Protein AF-A0A0A9YLA7-F1 (afdb_monomer_lite)

Secondary structure (DSSP, 8-state):
--TTTT--EEEEES-SEE--EETTEEPEEEESSSS-EEEEEE----EEESS--EEEEETTEEEEEEEEEEEEEEEEEEEEEEEETTEEEEEEEEEEEEEEEEEEEEE-SS-EEEEEEEEEEEEEEEEEEE--SHHHHHHHHHHHHHHHTS-TTTTTHHHHHHHHHHHHHHHHHHHHHHHHHHHT-

Structure (mmCIF, N/CA/C/O backbone):
data_AF-A0A0A9YLA7-F1
#
_entry.id   AF-A0A0A9YLA7-F1
#
loop_
_atom_site.group_PDB
_atom_site.id
_atom_site.type_symbol
_atom_site.label_atom_id
_atom_site.label_alt_id
_atom_site.label_comp_id
_atom_site.label_asym_id
_atom_site.label_entity_id
_atom_site.label_seq_id
_atom_site.pdbx_PDB_ins_code
_atom_site.Cartn_x
_atom_site.Cartn_y
_atom_site.Cartn_z
_atom_site.occupancy
_atom_site.B_iso_or_equiv
_atom_site.auth_seq_id
_atom_site.auth_comp_id
_atom_site.auth_asym_id
_atom_site.auth_atom_id
_atom_site.pdbx_PDB_model_num
ATOM 1 N N . ASN A 1 1 ? 13.205 9.367 -10.053 1.00 52.03 1 ASN A N 1
ATOM 2 C CA . ASN A 1 1 ? 11.787 9.498 -10.437 1.00 52.03 1 ASN A CA 1
ATOM 3 C C . ASN A 1 1 ? 11.123 10.386 -9.386 1.00 52.03 1 ASN A C 1
ATOM 5 O O . ASN A 1 1 ? 11.255 10.073 -8.216 1.00 52.03 1 ASN A O 1
ATOM 9 N N . THR A 1 2 ? 10.545 11.535 -9.754 1.00 55.31 2 THR A N 1
ATOM 10 C CA . THR A 1 2 ? 9.849 12.459 -8.824 1.00 55.31 2 THR A CA 1
ATOM 11 C C . THR A 1 2 ? 8.362 12.602 -9.158 1.00 55.31 2 THR A C 1
ATOM 13 O O . THR A 1 2 ? 7.683 13.439 -8.566 1.00 55.31 2 THR A O 1
ATOM 16 N N . ALA A 1 3 ? 7.837 11.801 -10.097 1.00 59.28 3 ALA A N 1
ATOM 17 C CA . ALA A 1 3 ? 6.484 11.963 -10.637 1.00 59.28 3 ALA A CA 1
ATOM 18 C C . ALA A 1 3 ? 5.385 11.877 -9.574 1.00 59.28 3 ALA A C 1
ATOM 20 O O . ALA A 1 3 ? 4.335 12.491 -9.747 1.00 59.28 3 ALA A O 1
ATOM 21 N N . ASN A 1 4 ? 5.623 11.168 -8.470 1.00 62.62 4 ASN A N 1
ATOM 22 C CA . ASN A 1 4 ? 4.649 11.003 -7.392 1.00 62.62 4 ASN A CA 1
ATOM 23 C C . ASN A 1 4 ? 4.965 11.819 -6.138 1.00 62.62 4 ASN A C 1
ATOM 25 O O . ASN A 1 4 ? 4.292 11.664 -5.121 1.00 62.62 4 ASN A O 1
ATOM 29 N N . LYS A 1 5 ? 5.961 12.711 -6.205 1.00 67.75 5 LYS A N 1
ATOM 30 C CA . LYS A 1 5 ? 6.410 13.484 -5.048 1.00 67.75 5 LYS A CA 1
ATOM 31 C C . LYS A 1 5 ? 5.266 14.325 -4.488 1.00 67.75 5 LYS A C 1
ATOM 33 O O . LYS A 1 5 ? 4.696 15.155 -5.192 1.00 67.75 5 LYS A O 1
ATOM 38 N N . GLY A 1 6 ? 4.939 14.099 -3.216 1.00 67.88 6 GLY A N 1
ATOM 39 C CA . GLY A 1 6 ? 3.863 14.803 -2.515 1.00 67.88 6 GLY A CA 1
ATOM 40 C C . GLY A 1 6 ? 2.443 14.432 -2.957 1.00 67.88 6 GLY A C 1
ATOM 41 O O . GLY A 1 6 ? 1.499 15.076 -2.506 1.00 67.88 6 GLY A O 1
ATOM 42 N N . LYS A 1 7 ? 2.259 13.419 -3.817 1.00 76.94 7 LYS A N 1
ATOM 43 C CA . LYS A 1 7 ? 0.921 12.922 -4.149 1.00 76.94 7 LYS A CA 1
ATOM 44 C C . LYS A 1 7 ? 0.382 12.062 -3.008 1.00 76.94 7 LYS A C 1
ATOM 46 O O . LYS A 1 7 ? 1.091 11.221 -2.458 1.00 76.94 7 LYS A O 1
ATOM 51 N N . ALA A 1 8 ? -0.900 12.245 -2.720 1.00 82.19 8 ALA A N 1
ATOM 52 C CA . ALA A 1 8 ? -1.703 11.302 -1.963 1.00 82.19 8 ALA A CA 1
ATOM 53 C C . ALA A 1 8 ? -2.769 10.707 -2.890 1.00 82.19 8 ALA A C 1
ATOM 55 O O . ALA A 1 8 ? -3.240 11.382 -3.809 1.00 82.19 8 ALA A O 1
ATOM 56 N N . ARG A 1 9 ? -3.134 9.446 -2.672 1.00 84.94 9 ARG A N 1
ATOM 57 C CA . ARG A 1 9 ? -4.269 8.807 -3.348 1.00 84.94 9 ARG A CA 1
ATOM 58 C C . ARG A 1 9 ? -5.224 8.245 -2.319 1.00 84.94 9 ARG A C 1
ATOM 60 O O . ARG A 1 9 ? -4.793 7.513 -1.433 1.00 84.94 9 ARG A O 1
ATOM 67 N N . ASP A 1 10 ? -6.500 8.551 -2.481 1.00 87.50 10 ASP A N 1
ATOM 68 C CA . ASP A 1 10 ? -7.547 7.995 -1.639 1.00 87.50 10 ASP A CA 1
ATOM 69 C C . ASP A 1 10 ? -8.038 6.666 -2.212 1.00 87.50 10 ASP A C 1
ATOM 71 O O . ASP A 1 10 ? -8.215 6.522 -3.424 1.00 87.50 10 ASP A O 1
ATOM 75 N N . PHE A 1 11 ? -8.283 5.705 -1.328 1.00 83.12 11 PHE A N 1
ATOM 76 C CA . PHE A 1 11 ? -8.859 4.410 -1.657 1.00 83.12 11 PHE A CA 1
ATOM 77 C C . PHE A 1 11 ? -10.035 4.109 -0.739 1.00 83.12 11 PHE A C 1
ATOM 79 O O . PHE A 1 11 ? -10.151 4.603 0.386 1.00 83.12 11 PHE A O 1
ATOM 86 N N . ILE A 1 12 ? -10.933 3.280 -1.254 1.00 82.19 12 ILE A N 1
ATOM 87 C CA . ILE A 1 12 ? -12.137 2.858 -0.559 1.00 82.19 12 ILE A CA 1
ATOM 88 C C . ILE A 1 12 ? -12.117 1.341 -0.524 1.00 82.19 12 ILE A C 1
ATOM 90 O O . ILE A 1 12 ? -12.181 0.695 -1.568 1.00 82.19 12 ILE A O 1
ATOM 94 N N . ILE A 1 13 ? -12.047 0.784 0.679 1.00 78.75 13 ILE A N 1
ATOM 95 C CA . ILE A 1 13 ? -12.230 -0.647 0.895 1.00 78.75 13 ILE A CA 1
ATOM 96 C C . ILE A 1 13 ? -13.715 -0.860 1.201 1.00 78.75 13 ILE A C 1
ATOM 98 O O . ILE A 1 13 ? -14.206 -0.271 2.167 1.00 78.75 13 ILE A O 1
ATOM 102 N N . PRO A 1 14 ? -14.446 -1.670 0.412 1.00 75.50 14 PRO A N 1
ATOM 103 C CA . PRO A 1 14 ? -15.901 -1.814 0.537 1.00 75.50 14 PRO A CA 1
ATOM 104 C C . PRO A 1 14 ? -16.378 -2.249 1.929 1.00 75.50 14 PRO A C 1
ATOM 106 O O . PRO A 1 14 ? -17.519 -1.987 2.303 1.00 75.50 14 PRO A O 1
ATOM 109 N N . ASP A 1 15 ? -15.513 -2.894 2.710 1.00 78.50 15 ASP A N 1
ATOM 110 C CA . ASP A 1 15 ? -15.830 -3.335 4.060 1.00 78.50 15 ASP A CA 1
ATOM 111 C C . ASP A 1 15 ? -15.684 -2.202 5.079 1.00 78.50 15 ASP A C 1
ATOM 113 O O . ASP A 1 15 ? -14.595 -1.712 5.368 1.00 78.50 15 ASP A O 1
ATOM 117 N N . LYS A 1 16 ? -16.799 -1.833 5.714 1.00 80.88 16 LYS A N 1
ATOM 118 C CA . LYS A 1 16 ? -16.823 -0.875 6.835 1.00 80.88 16 LYS A CA 1
ATOM 119 C C . LYS A 1 16 ? -16.301 -1.441 8.159 1.00 80.88 16 LYS A C 1
ATOM 121 O O . LYS A 1 16 ? -16.196 -0.712 9.147 1.00 80.88 16 LYS A O 1
ATOM 126 N N . THR A 1 17 ? -16.095 -2.754 8.254 1.00 85.44 17 THR A N 1
ATOM 127 C CA . THR A 1 17 ? -15.654 -3.415 9.488 1.00 85.44 17 THR A CA 1
ATOM 128 C C . THR A 1 17 ? -14.751 -4.592 9.174 1.00 85.44 17 THR A C 1
ATOM 130 O O . THR A 1 17 ? -15.118 -5.464 8.394 1.00 85.44 17 THR A O 1
ATOM 133 N N . ILE A 1 18 ? -13.602 -4.635 9.837 1.00 88.19 18 ILE A N 1
ATOM 134 C CA . ILE A 1 18 ? -12.585 -5.670 9.683 1.00 88.19 18 ILE A CA 1
ATOM 135 C C . ILE A 1 18 ? -12.345 -6.288 11.054 1.00 88.19 18 ILE A C 1
ATOM 137 O O . ILE A 1 18 ? -12.263 -5.579 12.055 1.00 88.19 18 ILE A O 1
ATOM 141 N N . ASN A 1 19 ? -12.289 -7.619 11.108 1.00 90.75 19 ASN A N 1
ATOM 142 C CA . ASN A 1 19 ? -12.238 -8.363 12.365 1.00 90.75 19 ASN A CA 1
ATOM 143 C C . ASN A 1 19 ? -10.991 -9.256 12.447 1.00 90.75 19 ASN A C 1
ATOM 145 O O . ASN A 1 19 ? -11.124 -10.480 12.341 1.00 90.75 19 ASN A O 1
ATOM 149 N N . PRO A 1 20 ? -9.783 -8.679 12.592 1.00 90.25 20 PRO A N 1
ATOM 150 C CA . PRO A 1 20 ? -8.574 -9.467 12.764 1.00 90.25 20 PRO A CA 1
ATOM 151 C C . PRO A 1 20 ? -8.577 -10.219 14.098 1.00 90.25 20 PRO A C 1
ATOM 153 O O . PRO A 1 20 ? -9.406 -9.980 14.981 1.00 90.25 20 PRO A O 1
ATOM 156 N N . THR A 1 21 ? -7.631 -11.145 14.250 1.00 90.06 21 THR A N 1
ATOM 157 C CA . THR A 1 21 ? -7.570 -12.030 15.416 1.00 90.06 21 THR A CA 1
ATOM 158 C C . THR A 1 21 ? -6.299 -11.799 16.229 1.00 90.06 21 THR A C 1
ATOM 160 O O . THR A 1 21 ? -5.187 -11.911 15.720 1.00 90.06 21 THR A O 1
ATOM 163 N N . PHE A 1 22 ? -6.467 -11.543 17.526 1.00 91.00 22 PHE A N 1
ATOM 164 C CA . PHE A 1 22 ? -5.405 -11.462 18.525 1.00 91.00 22 PHE A CA 1
ATOM 165 C C . PHE A 1 22 ? -5.512 -12.665 19.470 1.00 91.00 22 PHE A C 1
ATOM 167 O O . PHE A 1 22 ? -6.474 -12.764 20.229 1.00 91.00 22 PHE A O 1
ATOM 174 N N . TYR A 1 23 ? -4.565 -13.610 19.402 1.00 89.62 23 TYR A N 1
ATOM 175 C CA . TYR A 1 23 ? -4.566 -14.846 20.211 1.00 89.62 23 TYR A CA 1
ATOM 176 C C . TYR A 1 23 ? -5.915 -15.601 20.231 1.00 89.62 23 TYR A C 1
ATOM 178 O O . TYR A 1 23 ? -6.377 -16.057 21.273 1.00 89.62 23 TYR A O 1
ATOM 186 N N . GLY A 1 24 ? -6.575 -15.717 19.075 1.00 87.38 24 GLY A N 1
ATOM 187 C CA . GLY A 1 24 ? -7.875 -16.392 18.941 1.00 87.38 24 GLY A CA 1
ATOM 188 C C . GLY A 1 24 ? -9.099 -15.524 19.264 1.00 87.38 24 GLY A C 1
ATOM 189 O O . GLY A 1 24 ? -10.226 -15.955 19.028 1.00 87.38 24 GLY A O 1
ATOM 190 N N . PHE A 1 25 ? -8.908 -14.292 19.740 1.00 91.38 25 PHE A N 1
ATOM 191 C CA . PHE A 1 25 ? -9.988 -13.347 20.021 1.00 91.38 25 PHE A CA 1
ATOM 192 C C . PHE A 1 25 ? -10.126 -12.308 18.910 1.00 91.38 25 PHE A C 1
ATOM 194 O O . PHE A 1 25 ? -9.135 -11.762 18.426 1.00 91.38 25 PHE A O 1
ATOM 201 N N . LYS A 1 26 ? -11.368 -12.001 18.524 1.00 92.25 26 LYS A N 1
ATOM 202 C CA . LYS A 1 26 ? -11.648 -10.983 17.506 1.00 92.25 26 LYS A CA 1
ATOM 203 C C . LYS A 1 26 ? -11.388 -9.584 18.056 1.00 92.25 26 LYS A C 1
ATOM 205 O O . LYS A 1 26 ? -11.896 -9.224 19.117 1.00 92.25 26 LYS A O 1
ATOM 210 N N . VAL A 1 27 ? -10.646 -8.799 17.292 1.00 92.62 27 VAL A N 1
ATOM 211 C CA . VAL A 1 27 ? -10.519 -7.350 17.447 1.00 92.62 27 VAL A CA 1
ATOM 212 C C . VAL A 1 27 ? -11.446 -6.731 16.411 1.00 92.62 27 VAL A C 1
ATOM 214 O O . VAL A 1 27 ? -11.412 -7.147 15.262 1.00 92.62 27 VAL A O 1
ATOM 217 N N . SER A 1 28 ? -12.290 -5.777 16.787 1.00 93.56 28 SER A N 1
ATOM 218 C CA . SER A 1 28 ? -13.181 -5.098 15.840 1.00 93.56 28 SER A CA 1
ATOM 219 C C . SER A 1 28 ? -12.555 -3.783 15.403 1.00 93.56 28 SER A C 1
ATOM 221 O O . SER A 1 28 ? -12.306 -2.927 16.245 1.00 93.56 28 SER A O 1
ATOM 223 N N . LEU A 1 29 ? -12.350 -3.607 14.099 1.00 92.12 29 LEU A N 1
ATOM 224 C CA . LEU A 1 29 ? -11.903 -2.362 13.476 1.00 92.12 29 LEU A CA 1
ATOM 225 C C . LEU A 1 29 ? -13.037 -1.832 12.609 1.00 92.12 29 LEU A C 1
ATOM 227 O O . LEU A 1 29 ? -13.342 -2.402 11.563 1.00 92.12 29 LEU A O 1
ATOM 231 N N . LYS A 1 30 ? -13.698 -0.767 13.044 1.00 92.19 30 LYS A N 1
ATOM 232 C CA . LYS A 1 30 ? -14.864 -0.206 12.363 1.00 92.19 30 LYS A CA 1
ATOM 233 C C . LYS A 1 30 ? -14.541 1.179 11.827 1.00 92.19 30 LYS A C 1
ATOM 235 O O . LYS A 1 30 ? -14.074 2.033 12.574 1.00 92.19 30 LYS A O 1
ATOM 240 N N . SER A 1 31 ? -14.822 1.414 10.550 1.00 88.94 31 SER A N 1
ATOM 241 C CA . SER A 1 31 ? -14.670 2.746 9.974 1.00 88.94 31 SER A CA 1
ATOM 242 C C . SER A 1 31 ? -15.677 3.725 10.580 1.00 88.94 31 SER A C 1
ATOM 244 O O . SER A 1 31 ? -16.827 3.370 10.851 1.00 88.94 31 SER A O 1
ATOM 246 N N . GLY A 1 32 ? -15.255 4.976 10.749 1.00 86.31 32 GLY A N 1
ATOM 247 C CA . GLY A 1 32 ? -16.146 6.099 11.018 1.00 86.31 32 GLY A CA 1
ATOM 248 C C . GLY A 1 32 ? -17.059 6.429 9.834 1.00 86.31 32 GLY A C 1
ATOM 249 O O . GLY A 1 32 ? -18.072 7.098 10.021 1.00 86.31 32 GLY A O 1
ATOM 250 N N . ASP A 1 33 ? -16.743 5.944 8.628 1.00 84.19 33 ASP A N 1
ATOM 251 C CA . ASP A 1 33 ? -17.647 6.002 7.484 1.00 84.19 33 ASP A CA 1
ATOM 252 C C . ASP A 1 33 ? -18.614 4.796 7.496 1.00 84.19 33 ASP A C 1
ATOM 254 O O . ASP A 1 33 ? -18.201 3.652 7.711 1.00 84.19 33 ASP A O 1
ATOM 258 N N . PRO A 1 34 ? -19.926 5.021 7.299 1.00 78.25 34 PRO A N 1
ATOM 259 C CA . PRO A 1 34 ? -20.933 3.975 7.448 1.00 78.25 34 PRO A CA 1
ATOM 260 C C . PRO A 1 34 ? -20.943 2.942 6.315 1.00 78.25 34 PRO A C 1
ATOM 262 O O . PRO A 1 34 ? -21.612 1.912 6.461 1.00 78.25 34 PRO A O 1
ATOM 265 N N . VAL A 1 35 ? -20.258 3.213 5.201 1.00 80.38 35 VAL A N 1
ATOM 266 C CA . VAL A 1 35 ? -20.313 2.401 3.980 1.00 80.38 35 VAL A CA 1
ATOM 267 C C . VAL A 1 35 ? -19.011 1.654 3.746 1.00 80.38 35 VAL A C 1
ATOM 269 O O . VAL A 1 35 ? -19.068 0.496 3.351 1.00 80.38 35 VAL A O 1
ATOM 272 N N . ALA A 1 36 ? -17.864 2.273 4.006 1.00 83.88 36 ALA A N 1
ATOM 273 C CA . ALA A 1 36 ? -16.583 1.714 3.596 1.00 83.88 36 ALA A CA 1
ATOM 274 C C . ALA A 1 36 ? -15.432 2.169 4.488 1.00 83.88 36 ALA A C 1
ATOM 276 O O . ALA A 1 36 ? -15.496 3.223 5.110 1.00 83.88 36 ALA A O 1
ATOM 277 N N . LEU A 1 37 ? -14.337 1.415 4.503 1.00 83.12 37 LEU A N 1
ATOM 278 C CA . LEU A 1 37 ? -13.107 1.864 5.133 1.00 83.12 37 LEU A CA 1
ATOM 279 C C . LEU A 1 37 ? -12.335 2.768 4.162 1.00 83.12 37 LEU A C 1
ATOM 281 O O . LEU A 1 37 ? -11.783 2.319 3.157 1.00 83.12 37 LEU A O 1
ATOM 285 N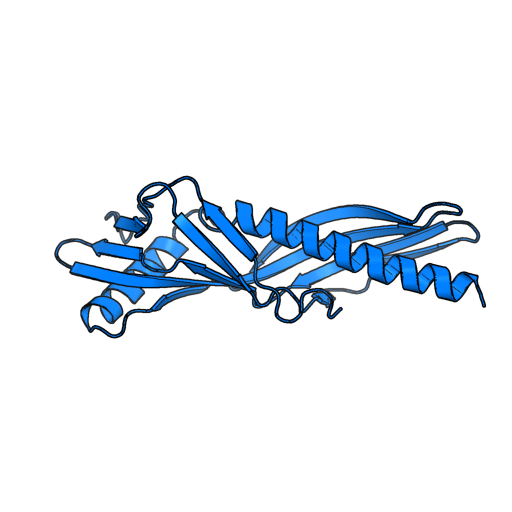 N . LYS A 1 38 ? -12.321 4.066 4.472 1.00 87.69 38 LYS A N 1
ATOM 286 C CA . LYS A 1 38 ? -11.539 5.068 3.742 1.00 87.69 38 LYS A CA 1
ATOM 287 C C . LYS A 1 38 ? -10.065 4.950 4.094 1.00 87.69 38 LYS A C 1
ATOM 289 O O . LYS A 1 38 ? -9.720 4.816 5.269 1.00 87.69 38 LYS A O 1
ATOM 294 N N . SER A 1 39 ? -9.212 5.064 3.088 1.00 87.44 39 SER A N 1
ATOM 295 C CA . SER A 1 39 ? -7.775 5.154 3.281 1.00 87.44 39 SER A CA 1
ATOM 296 C C . SER A 1 39 ? -7.144 6.181 2.361 1.00 87.44 39 SER A C 1
ATOM 298 O O . SER A 1 39 ? -7.689 6.502 1.308 1.00 87.44 39 SER A O 1
ATOM 300 N N . SER A 1 40 ? -5.991 6.694 2.767 1.00 90.50 40 SER A N 1
ATOM 301 C CA . SER A 1 40 ? -5.132 7.516 1.926 1.00 90.50 40 SER A CA 1
ATOM 302 C C . SER A 1 40 ? -3.737 6.913 1.874 1.00 90.50 40 SER A C 1
ATOM 304 O O . SER A 1 40 ? -3.228 6.400 2.869 1.00 90.50 40 SER A O 1
ATOM 306 N N . VAL A 1 41 ? -3.119 6.950 0.699 1.00 90.06 41 VAL A N 1
ATOM 307 C CA . VAL A 1 41 ? -1.775 6.424 0.449 1.00 90.06 41 VAL A CA 1
ATOM 308 C C . VAL A 1 41 ? -0.863 7.558 0.067 1.00 90.06 41 VAL A C 1
ATOM 310 O O . VAL A 1 41 ? -1.222 8.389 -0.762 1.00 90.06 41 VAL A O 1
ATOM 313 N N . SER A 1 42 ? 0.325 7.574 0.652 1.00 89.50 42 SER A N 1
ATOM 314 C CA . SER A 1 42 ? 1.340 8.599 0.441 1.00 89.50 42 SER A CA 1
ATOM 315 C C . SER A 1 42 ? 2.741 7.986 0.408 1.00 89.50 42 SER A C 1
ATOM 317 O O . SER A 1 42 ? 2.915 6.795 0.673 1.00 89.50 42 SER A O 1
ATOM 319 N N . ASN A 1 43 ? 3.737 8.807 0.065 1.00 86.38 43 ASN A N 1
ATOM 320 C CA . ASN A 1 43 ? 5.157 8.438 0.071 1.00 86.38 43 ASN A CA 1
ATOM 321 C C . ASN A 1 43 ? 5.517 7.276 -0.884 1.00 86.38 43 ASN A C 1
ATOM 323 O O . ASN A 1 43 ? 6.334 6.412 -0.575 1.00 86.38 43 ASN A O 1
ATOM 327 N N . PHE A 1 44 ? 4.875 7.248 -2.056 1.00 84.31 44 PHE A N 1
ATOM 328 C CA . PHE A 1 44 ? 5.108 6.265 -3.126 1.00 84.31 44 PHE A CA 1
ATOM 329 C C . PHE A 1 44 ? 5.868 6.868 -4.324 1.00 84.31 44 PHE A C 1
ATOM 331 O O . PHE A 1 44 ? 5.682 6.484 -5.478 1.00 84.31 44 PHE A O 1
ATOM 338 N N . ASP A 1 45 ? 6.708 7.866 -4.056 1.00 76.56 45 ASP A N 1
ATOM 339 C CA . ASP A 1 45 ? 7.486 8.616 -5.042 1.00 76.56 45 ASP A CA 1
ATOM 340 C C . ASP A 1 45 ? 8.924 8.140 -5.208 1.00 76.56 45 ASP A C 1
ATOM 342 O O . ASP A 1 45 ? 9.492 8.272 -6.296 1.00 76.56 45 ASP A O 1
ATOM 346 N N . GLY A 1 46 ? 9.498 7.556 -4.159 1.00 74.12 46 GLY A N 1
ATOM 347 C CA . GLY A 1 46 ? 10.811 6.933 -4.208 1.00 74.12 46 GLY A CA 1
ATOM 348 C C . GLY A 1 46 ? 10.763 5.620 -4.979 1.00 74.12 46 GLY A C 1
ATOM 349 O O . GLY A 1 46 ? 10.195 4.654 -4.489 1.00 74.12 46 GLY A O 1
ATOM 350 N N . LEU A 1 47 ? 11.378 5.583 -6.164 1.00 84.38 47 LEU A N 1
ATOM 351 C CA . LEU A 1 47 ? 11.660 4.350 -6.899 1.00 84.38 47 LEU A CA 1
ATOM 352 C C . LEU A 1 47 ? 13.172 4.129 -6.918 1.00 84.38 47 LEU A C 1
ATOM 354 O O . LEU A 1 47 ? 13.907 4.912 -7.530 1.00 84.38 47 LEU A O 1
ATOM 358 N N . SER A 1 48 ? 13.614 3.057 -6.275 1.00 86.81 48 SER A N 1
ATOM 359 C CA . SER A 1 48 ? 15.017 2.658 -6.184 1.00 86.81 48 SER A CA 1
ATOM 360 C C . SER A 1 48 ? 15.218 1.328 -6.893 1.00 86.81 48 SER A C 1
ATOM 362 O O . SER A 1 48 ? 14.337 0.476 -6.874 1.00 86.81 48 SER A O 1
ATOM 364 N N . ARG A 1 49 ? 16.369 1.129 -7.533 1.00 86.12 49 ARG A N 1
ATOM 365 C CA . ARG A 1 49 ? 16.701 -0.166 -8.141 1.00 86.12 49 ARG A CA 1
ATOM 366 C C . ARG A 1 49 ? 17.039 -1.174 -7.045 1.00 86.12 49 ARG A C 1
ATOM 368 O O . ARG A 1 49 ? 17.807 -0.845 -6.144 1.00 86.12 49 ARG A O 1
ATOM 375 N N . LEU A 1 50 ? 16.472 -2.373 -7.136 1.00 83.88 50 LEU A N 1
ATOM 376 C CA . LEU A 1 50 ? 16.801 -3.499 -6.258 1.00 83.88 50 LEU A CA 1
ATOM 377 C C . LEU A 1 50 ? 18.023 -4.270 -6.788 1.00 83.88 50 LEU A C 1
ATOM 379 O O . LEU A 1 50 ? 18.838 -4.756 -6.011 1.00 83.88 50 LEU A O 1
ATOM 383 N N . ALA A 1 51 ? 18.146 -4.356 -8.114 1.00 79.00 51 ALA A N 1
ATOM 384 C CA . ALA A 1 51 ? 19.220 -5.038 -8.826 1.00 79.00 51 ALA A CA 1
ATOM 385 C C . ALA A 1 51 ? 19.601 -4.268 -10.104 1.00 79.00 51 ALA A C 1
ATOM 387 O O . ALA A 1 51 ? 18.948 -3.281 -10.467 1.00 79.00 51 ALA A O 1
ATOM 388 N N . ASP A 1 52 ? 20.658 -4.722 -10.781 1.00 83.00 52 ASP A N 1
ATOM 389 C CA . ASP A 1 52 ? 21.006 -4.222 -12.111 1.00 83.00 52 ASP A CA 1
ATOM 390 C C . ASP A 1 52 ? 19.848 -4.450 -13.089 1.00 83.00 52 ASP A C 1
ATOM 392 O O . ASP A 1 52 ? 19.135 -5.450 -13.011 1.00 83.00 52 ASP A O 1
ATOM 396 N N . THR A 1 53 ? 19.639 -3.493 -13.997 1.00 85.12 53 THR A N 1
ATOM 397 C CA . THR A 1 53 ? 18.583 -3.601 -15.007 1.00 85.12 53 THR A CA 1
ATOM 398 C C . THR A 1 53 ? 19.100 -4.331 -16.236 1.00 85.12 53 THR A C 1
ATOM 400 O O . THR A 1 53 ? 20.202 -4.053 -16.720 1.00 85.12 53 THR A O 1
ATOM 403 N N . GLU A 1 54 ? 18.280 -5.218 -16.784 1.00 86.19 54 GLU A N 1
ATOM 404 C CA . GLU A 1 54 ? 18.531 -5.828 -18.079 1.00 86.19 54 GLU A CA 1
ATOM 405 C C . GLU A 1 54 ? 18.105 -4.840 -19.161 1.00 86.19 54 GLU A C 1
ATOM 407 O O . GLU A 1 54 ? 16.927 -4.533 -19.340 1.00 86.19 54 GLU A O 1
ATOM 412 N N . ASN A 1 55 ? 19.088 -4.287 -19.868 1.00 86.56 55 ASN A N 1
ATOM 413 C CA . ASN A 1 55 ? 18.835 -3.362 -20.963 1.00 86.56 55 ASN A CA 1
ATOM 414 C C . ASN A 1 55 ? 19.175 -4.059 -22.277 1.00 86.56 55 ASN A C 1
ATOM 416 O O . ASN A 1 55 ? 20.295 -4.538 -22.457 1.00 86.56 55 ASN A O 1
ATOM 420 N N . CYS A 1 56 ? 18.236 -4.067 -23.216 1.00 84.31 56 CYS A N 1
ATOM 421 C CA . CYS A 1 56 ? 18.498 -4.487 -24.585 1.00 84.31 56 CYS A CA 1
ATOM 422 C C . CYS A 1 56 ? 18.400 -3.265 -25.495 1.00 84.31 56 CYS A C 1
ATOM 424 O O . CYS A 1 56 ? 17.456 -2.484 -25.389 1.00 84.31 56 CYS A O 1
ATOM 426 N N . SER A 1 57 ? 19.373 -3.079 -26.385 1.00 83.88 57 SER A N 1
ATOM 427 C CA . SER A 1 57 ? 19.351 -1.989 -27.360 1.00 83.88 57 SER A CA 1
ATOM 428 C C . SER A 1 57 ? 19.785 -2.499 -28.728 1.00 83.88 57 SER A C 1
ATOM 430 O O . SER A 1 57 ? 20.895 -2.996 -28.908 1.00 83.88 57 SER A O 1
ATOM 432 N N . LEU A 1 58 ? 18.875 -2.379 -29.685 1.00 84.12 58 LEU A N 1
ATOM 433 C CA . LEU A 1 58 ? 19.009 -2.696 -31.097 1.00 84.12 58 LEU A CA 1
ATOM 434 C C . LEU A 1 58 ? 18.601 -1.455 -31.916 1.00 84.12 58 LEU A C 1
ATOM 436 O O . LEU A 1 58 ? 17.863 -0.602 -31.421 1.00 84.12 58 LEU A O 1
ATOM 440 N N . PRO A 1 59 ? 19.003 -1.344 -33.195 1.00 78.31 59 PRO A N 1
ATOM 441 C CA . PRO A 1 59 ? 18.774 -0.135 -33.998 1.00 78.31 59 PRO A CA 1
ATOM 442 C C . PRO A 1 59 ? 17.317 0.355 -34.064 1.00 78.31 59 PRO A C 1
ATOM 444 O O . PRO A 1 59 ? 17.068 1.548 -34.198 1.00 78.31 59 PRO A O 1
ATOM 447 N N . ILE A 1 60 ? 16.351 -0.558 -33.962 1.00 81.19 60 ILE A N 1
ATOM 448 C CA . ILE A 1 60 ? 14.911 -0.269 -34.062 1.00 81.19 60 ILE A CA 1
ATOM 449 C C . ILE A 1 60 ? 14.152 -0.506 -32.751 1.00 81.19 60 ILE A C 1
ATOM 451 O O . ILE A 1 60 ? 12.938 -0.314 -32.695 1.00 81.19 60 ILE A O 1
ATOM 455 N N . PHE A 1 61 ? 14.846 -0.954 -31.706 1.00 84.31 61 PHE A N 1
ATOM 456 C CA . PHE A 1 61 ? 14.226 -1.511 -30.512 1.00 84.31 61 PHE A CA 1
ATOM 457 C C . PHE A 1 61 ? 15.105 -1.268 -29.292 1.00 84.31 61 PHE A C 1
ATOM 459 O O . PHE A 1 61 ? 16.272 -1.634 -29.297 1.00 84.31 61 PHE A O 1
ATOM 466 N N . SER A 1 62 ? 14.551 -0.705 -28.229 1.00 88.44 62 SER A N 1
ATOM 467 C CA . SER A 1 62 ? 15.192 -0.718 -26.918 1.00 88.44 62 SER A CA 1
ATOM 468 C C . SER A 1 62 ? 14.219 -1.211 -25.861 1.00 88.44 62 SER A C 1
ATOM 470 O O . SER A 1 62 ? 13.013 -0.992 -25.960 1.00 88.44 62 SER A O 1
ATOM 472 N N . SER A 1 63 ? 14.737 -1.873 -24.837 1.00 91.25 63 SER A N 1
ATOM 473 C CA . SER A 1 63 ? 13.959 -2.292 -23.681 1.00 91.25 63 SER A CA 1
ATOM 474 C C . SER A 1 63 ? 14.763 -2.148 -22.401 1.00 91.25 63 SER A C 1
ATOM 476 O O . SER A 1 63 ? 15.995 -2.220 -22.405 1.00 91.25 63 SER A O 1
ATOM 478 N N . VAL A 1 64 ? 14.039 -1.956 -21.307 1.00 91.56 64 VAL A N 1
ATOM 479 C CA . VAL A 1 64 ? 14.557 -2.079 -19.949 1.00 91.56 64 VAL A CA 1
ATOM 480 C C . VAL A 1 64 ? 13.646 -3.012 -19.174 1.00 91.56 64 VAL A C 1
ATOM 482 O O . VAL A 1 64 ? 12.428 -2.857 -19.221 1.00 91.56 64 VAL A O 1
ATOM 485 N N . ASP A 1 65 ? 14.249 -3.948 -18.462 1.00 92.56 65 ASP A N 1
ATOM 486 C CA . ASP A 1 65 ? 13.603 -4.762 -17.445 1.00 92.56 65 ASP A CA 1
ATOM 487 C C . ASP A 1 65 ? 14.397 -4.636 -16.143 1.00 92.56 65 ASP A C 1
ATOM 489 O O . ASP A 1 65 ? 15.626 -4.517 -16.141 1.00 92.56 65 ASP A O 1
ATOM 493 N N . GLY A 1 66 ? 13.701 -4.579 -15.019 1.00 91.12 66 GLY A N 1
ATOM 494 C CA . GLY A 1 66 ? 14.343 -4.425 -13.732 1.00 91.12 66 GLY A CA 1
ATOM 495 C C . GLY A 1 66 ? 13.402 -4.598 -12.558 1.00 91.12 66 GLY A C 1
ATOM 496 O O . GLY A 1 66 ? 12.191 -4.377 -12.635 1.00 91.12 66 GLY A O 1
ATOM 497 N N . GLN A 1 67 ? 14.013 -4.938 -11.428 1.00 93.38 67 GLN A N 1
ATOM 498 C CA . GLN A 1 67 ? 13.347 -4.977 -10.138 1.00 93.38 67 GLN A CA 1
ATOM 499 C C . GLN A 1 67 ? 13.627 -3.694 -9.366 1.00 93.38 67 GLN A C 1
ATOM 501 O O . GLN A 1 67 ? 14.761 -3.209 -9.286 1.00 93.38 67 GLN A O 1
ATOM 506 N N . PHE A 1 68 ? 12.575 -3.156 -8.770 1.00 91.31 68 PHE A N 1
ATOM 507 C CA . PHE A 1 68 ? 12.575 -1.884 -8.081 1.00 91.31 68 PHE A CA 1
ATOM 508 C C . PHE A 1 68 ? 11.914 -2.007 -6.715 1.00 91.31 68 PHE A C 1
ATOM 510 O O . PHE A 1 68 ? 10.998 -2.804 -6.514 1.00 91.31 68 PHE A O 1
ATOM 517 N N . THR A 1 69 ? 12.351 -1.158 -5.796 1.00 91.44 69 THR A N 1
ATOM 518 C CA . THR A 1 69 ? 11.726 -0.959 -4.493 1.00 91.44 69 THR A CA 1
ATOM 519 C C . THR A 1 69 ? 11.085 0.415 -4.444 1.00 91.44 69 THR A C 1
ATOM 521 O O . THR A 1 69 ? 11.689 1.409 -4.859 1.00 91.44 69 THR A O 1
ATOM 524 N N . VAL A 1 70 ? 9.873 0.460 -3.903 1.00 89.38 70 VAL A N 1
ATOM 525 C CA . VAL A 1 70 ? 9.125 1.678 -3.614 1.00 89.38 70 VAL A CA 1
ATOM 526 C C . VAL A 1 70 ? 8.880 1.769 -2.122 1.00 89.38 70 VAL A C 1
ATOM 528 O O . VAL A 1 70 ? 8.345 0.834 -1.529 1.00 89.38 70 VAL A O 1
ATOM 531 N N . GLY A 1 71 ? 9.196 2.916 -1.530 1.00 84.81 71 GLY A N 1
ATOM 532 C CA . GLY A 1 71 ? 8.753 3.237 -0.181 1.00 84.81 71 GLY A CA 1
ATOM 533 C C . GLY A 1 71 ? 9.814 3.878 0.711 1.00 84.81 71 GLY A C 1
ATOM 534 O O . GLY A 1 71 ? 10.861 4.305 0.218 1.00 84.81 71 GLY A O 1
ATOM 535 N N . PRO A 1 72 ? 9.523 3.976 2.022 1.00 89.56 72 PRO A N 1
ATOM 536 C CA . PRO A 1 72 ? 8.364 3.377 2.700 1.00 89.56 72 PRO A CA 1
ATOM 537 C C . PRO A 1 72 ? 7.032 4.039 2.312 1.00 89.56 72 PRO A C 1
ATOM 539 O O . PRO A 1 72 ? 6.829 5.224 2.553 1.00 89.56 72 PRO A O 1
ATOM 542 N N . VAL A 1 73 ? 6.112 3.272 1.732 1.00 90.62 73 VAL A N 1
ATOM 543 C CA . VAL A 1 73 ? 4.757 3.720 1.387 1.00 90.62 73 VAL A CA 1
ATOM 544 C C . VAL A 1 73 ? 3.900 3.711 2.647 1.00 90.62 73 VAL A C 1
ATOM 546 O O . VAL A 1 73 ? 3.985 2.773 3.439 1.00 90.62 73 VAL A O 1
ATOM 549 N N . VAL A 1 74 ? 3.081 4.747 2.831 1.00 91.75 74 VAL A N 1
ATOM 550 C CA . VAL A 1 74 ? 2.261 4.929 4.036 1.00 91.75 74 VAL A CA 1
ATOM 551 C C . VAL A 1 74 ? 0.783 4.931 3.666 1.00 91.75 74 VAL A C 1
ATOM 553 O O . VAL A 1 74 ? 0.338 5.813 2.929 1.00 91.75 74 VAL A O 1
ATOM 556 N N . TRP A 1 75 ? 0.027 3.978 4.211 1.00 91.62 75 TRP A N 1
ATOM 557 C CA . TRP A 1 75 ? -1.433 3.913 4.157 1.00 91.62 75 TRP A CA 1
ATOM 558 C C . TRP A 1 75 ? -2.021 4.378 5.488 1.00 91.62 75 TRP A C 1
ATOM 560 O O . TRP A 1 75 ? -1.709 3.819 6.536 1.00 91.62 75 TRP A O 1
ATOM 570 N N . THR A 1 76 ? -2.920 5.353 5.451 1.00 92.56 76 THR A N 1
ATOM 571 C CA . THR A 1 76 ? -3.611 5.870 6.635 1.00 92.56 76 THR A CA 1
ATOM 572 C C . THR A 1 76 ? -5.099 5.578 6.535 1.00 92.56 76 THR A C 1
ATOM 574 O O . THR A 1 76 ? -5.739 5.949 5.557 1.00 92.56 76 THR A O 1
ATOM 577 N N . PHE A 1 77 ? -5.659 4.962 7.570 1.00 91.69 77 PHE A N 1
ATOM 578 C CA . PHE A 1 77 ? -7.080 4.663 7.732 1.00 91.69 77 PHE A CA 1
ATOM 579 C C . PHE A 1 77 ? -7.632 5.499 8.899 1.00 91.69 77 PHE A C 1
ATOM 581 O O . PHE A 1 77 ? -7.569 5.070 10.060 1.00 91.69 77 PHE A O 1
ATOM 588 N N . PRO A 1 78 ? -8.107 6.728 8.632 1.00 92.88 78 PRO A N 1
ATOM 589 C CA . PRO A 1 78 ? -8.520 7.652 9.679 1.00 92.88 78 PRO A CA 1
ATOM 590 C C . PRO A 1 78 ? -9.853 7.248 10.316 1.00 92.88 78 PRO A C 1
ATOM 592 O O . PRO A 1 78 ? -10.652 6.524 9.721 1.00 92.88 78 PRO A O 1
ATOM 595 N N . ASN A 1 79 ? -10.123 7.792 11.506 1.00 92.81 79 ASN A N 1
ATOM 596 C CA . ASN A 1 79 ? -11.402 7.658 12.212 1.00 92.81 79 ASN A CA 1
ATOM 597 C C . ASN A 1 79 ? -11.860 6.198 12.363 1.00 92.81 79 ASN A C 1
ATOM 599 O O . ASN A 1 79 ? -13.021 5.878 12.123 1.00 92.81 79 ASN A O 1
ATOM 603 N N . THR A 1 80 ? -10.950 5.303 12.735 1.00 93.06 80 THR A N 1
ATOM 604 C CA . THR A 1 80 ? -11.257 3.894 12.977 1.00 93.06 80 THR A CA 1
ATOM 605 C C . THR A 1 80 ? -11.569 3.678 14.454 1.00 93.06 80 THR A C 1
ATOM 607 O O . THR A 1 80 ? -10.733 3.934 15.322 1.00 93.06 80 THR A O 1
ATOM 610 N N . THR A 1 81 ? -12.775 3.193 14.745 1.00 95.19 81 THR A N 1
ATOM 611 C CA . THR A 1 81 ? -13.147 2.687 16.066 1.00 95.19 81 THR A CA 1
ATOM 612 C C . THR A 1 81 ? -12.583 1.284 16.234 1.00 95.19 81 THR A C 1
ATOM 614 O O . THR A 1 81 ? -12.970 0.357 15.522 1.00 95.19 81 THR A O 1
ATOM 617 N N . THR A 1 82 ? -11.685 1.132 17.195 1.00 94.62 82 THR A N 1
ATOM 618 C CA . THR A 1 82 ? -11.076 -0.137 17.574 1.00 94.62 82 THR A CA 1
ATOM 619 C C . THR A 1 82 ? -11.683 -0.606 18.886 1.00 94.62 82 THR A C 1
ATOM 621 O O . THR A 1 82 ? -11.594 0.104 19.889 1.00 94.62 82 THR A O 1
ATOM 624 N N . SER A 1 83 ? -12.221 -1.825 18.903 1.00 95.50 83 SER A N 1
ATOM 625 C CA . SER A 1 83 ? -12.788 -2.436 20.108 1.00 95.50 83 SER A CA 1
ATOM 626 C C . SER A 1 83 ? -12.195 -3.826 20.354 1.00 95.50 83 SER A C 1
ATOM 628 O O . SER A 1 83 ? -12.144 -4.671 19.456 1.00 95.50 83 SER A O 1
ATOM 630 N N . PHE A 1 84 ? -11.766 -4.080 21.591 1.00 95.81 84 PHE A N 1
ATOM 631 C CA . PHE A 1 84 ? -11.302 -5.382 22.070 1.00 95.81 84 PHE A CA 1
ATOM 632 C C . PHE A 1 84 ? -11.749 -5.599 23.519 1.00 95.81 84 PHE A C 1
ATOM 634 O O . PHE A 1 84 ? -11.318 -4.892 24.432 1.00 95.81 84 PHE A O 1
ATOM 641 N N . TRP A 1 85 ? -12.616 -6.591 23.736 1.00 92.38 85 TRP A N 1
ATOM 642 C CA . TRP A 1 85 ? -13.269 -6.847 25.026 1.00 92.38 85 TRP A CA 1
ATOM 643 C C . TRP A 1 85 ? -13.981 -5.602 25.584 1.00 92.38 85 TRP A C 1
ATOM 645 O O . TRP A 1 85 ? -14.989 -5.185 25.026 1.00 92.38 85 TRP A O 1
ATOM 655 N N . PHE A 1 86 ? -13.488 -5.028 26.684 1.00 91.69 86 PHE A N 1
ATOM 656 C CA . PHE A 1 86 ? -14.032 -3.823 27.323 1.00 91.69 86 PHE A CA 1
ATOM 657 C C . PHE A 1 86 ? -13.290 -2.540 26.907 1.00 91.69 86 PHE A C 1
ATOM 659 O O . PHE A 1 86 ? -13.638 -1.447 27.358 1.00 91.69 86 PHE A O 1
ATOM 666 N N . LEU A 1 87 ? -12.237 -2.666 26.095 1.00 94.56 87 LEU A N 1
ATOM 667 C CA . LEU A 1 87 ? -11.492 -1.538 25.555 1.00 94.56 87 LEU A CA 1
ATOM 668 C C . LEU A 1 87 ? -12.127 -1.099 24.243 1.00 94.56 87 LEU A C 1
ATOM 670 O O . LEU A 1 87 ? -12.360 -1.909 23.350 1.00 94.56 87 LEU A O 1
ATOM 674 N N . GLU A 1 88 ? -12.351 0.200 24.126 1.00 96.12 88 GLU A N 1
ATOM 675 C CA . GLU A 1 88 ? -12.781 0.847 22.897 1.00 96.12 88 GLU A CA 1
ATOM 676 C C . GLU A 1 88 ? -12.090 2.199 22.798 1.00 96.12 88 GLU A C 1
ATOM 678 O O . GLU A 1 88 ? -11.980 2.914 23.805 1.00 96.12 88 GLU A O 1
ATOM 683 N N . SER A 1 89 ? -11.615 2.521 21.598 1.00 96.25 89 SER A N 1
ATOM 684 C CA . SER A 1 89 ? -11.110 3.846 21.276 1.00 96.25 89 SER A CA 1
ATOM 685 C C . SER A 1 89 ? -11.232 4.173 19.792 1.00 96.25 89 SER A C 1
ATOM 687 O O . SER A 1 89 ? -11.367 3.282 18.955 1.00 96.25 89 SER A O 1
ATOM 689 N N . VAL A 1 90 ? -11.172 5.461 19.466 1.00 95.69 90 VAL A N 1
ATOM 690 C CA . VAL A 1 90 ? -11.190 5.971 18.094 1.00 95.69 90 VAL A CA 1
ATOM 691 C C . VAL A 1 90 ? -9.829 6.574 17.790 1.00 95.69 90 VAL A C 1
ATOM 693 O O . VAL A 1 90 ? -9.363 7.446 18.513 1.00 95.69 90 VAL A O 1
ATOM 696 N N . GLY A 1 91 ? -9.210 6.113 16.712 1.00 94.12 91 GLY A N 1
ATOM 697 C CA . GLY A 1 91 ? -7.894 6.572 16.284 1.00 94.12 91 GLY A CA 1
ATOM 698 C C . GLY A 1 91 ? -7.700 6.381 14.789 1.00 94.12 91 GLY A C 1
ATOM 699 O O . GLY A 1 91 ? -8.660 6.182 14.043 1.00 94.12 91 GLY A O 1
ATOM 700 N N . SER A 1 92 ? -6.452 6.428 14.340 1.00 94.25 92 SER A N 1
ATOM 701 C CA . SER A 1 92 ? -6.096 6.121 12.951 1.00 94.25 92 SER A CA 1
ATOM 702 C C . SER A 1 92 ? -5.235 4.869 12.894 1.00 94.25 92 SER A C 1
ATOM 704 O O . SER A 1 92 ? -4.323 4.720 13.700 1.00 94.25 92 SER A O 1
ATOM 706 N N . ILE A 1 93 ? -5.497 3.977 11.941 1.00 92.81 93 ILE A N 1
ATOM 707 C CA . ILE A 1 93 ? -4.573 2.875 11.651 1.00 92.81 93 ILE A CA 1
ATOM 708 C C . ILE A 1 93 ? -3.611 3.364 10.577 1.00 92.81 93 ILE A C 1
ATOM 710 O O . ILE A 1 93 ? -4.047 3.807 9.518 1.00 92.81 93 ILE A O 1
ATOM 714 N N . VAL A 1 94 ? -2.316 3.275 10.841 1.00 93.00 94 VAL A N 1
ATOM 715 C CA . VAL A 1 94 ? -1.258 3.596 9.887 1.00 93.00 94 VAL A CA 1
ATOM 716 C C . VAL A 1 94 ? -0.540 2.304 9.528 1.00 93.00 94 VAL A C 1
ATOM 718 O O . VAL A 1 94 ? -0.170 1.527 10.408 1.00 93.00 94 VAL A O 1
ATOM 721 N N . GLN A 1 95 ? -0.375 2.056 8.234 1.00 91.44 95 GLN A N 1
A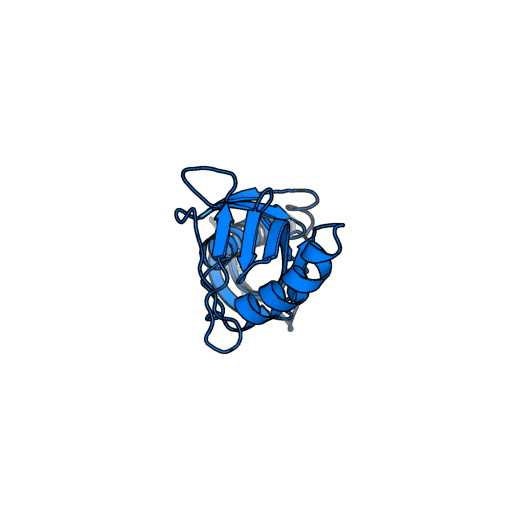TOM 722 C CA . GLN A 1 95 ? 0.412 0.947 7.712 1.00 91.44 95 GLN A CA 1
ATOM 723 C C . GLN A 1 95 ? 1.566 1.498 6.905 1.00 91.44 95 GLN A C 1
ATOM 725 O O . GLN A 1 95 ? 1.373 2.382 6.073 1.00 91.44 95 GLN A O 1
ATOM 730 N N . THR A 1 96 ? 2.746 0.941 7.123 1.00 91.50 96 THR A N 1
ATOM 731 C CA . THR A 1 96 ? 3.959 1.346 6.422 1.00 91.50 96 THR A CA 1
ATOM 732 C C . THR A 1 96 ? 4.600 0.113 5.822 1.00 91.50 96 THR A C 1
ATOM 734 O O . THR A 1 96 ? 4.767 -0.875 6.529 1.00 91.50 96 THR A O 1
ATOM 737 N N . ALA A 1 97 ? 4.941 0.149 4.536 1.00 90.75 97 ALA A N 1
ATOM 738 C CA . ALA A 1 97 ? 5.603 -0.973 3.877 1.00 90.75 97 ALA A CA 1
ATOM 739 C C . ALA A 1 97 ? 6.474 -0.532 2.702 1.00 90.75 97 ALA A C 1
ATOM 741 O O . ALA A 1 97 ? 6.277 0.530 2.114 1.00 90.75 97 ALA A O 1
ATOM 742 N N . GLU A 1 98 ? 7.401 -1.396 2.319 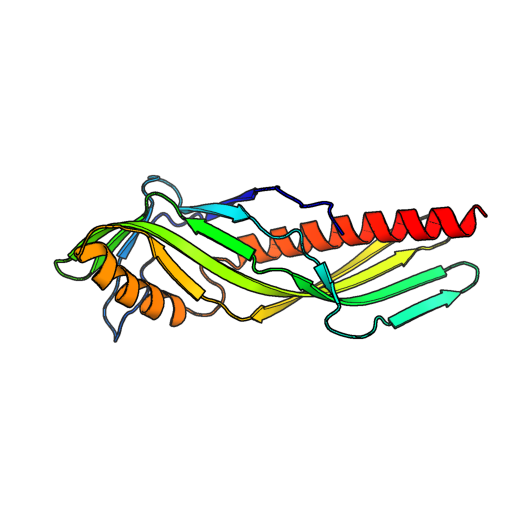1.00 90.75 98 GLU A N 1
ATOM 743 C CA . GLU A 1 98 ? 8.153 -1.289 1.075 1.00 90.75 98 GLU A CA 1
ATOM 744 C C . GLU A 1 98 ? 7.558 -2.245 0.042 1.00 90.75 98 GLU A C 1
ATOM 746 O O . GLU A 1 98 ? 7.310 -3.415 0.325 1.00 90.75 98 GLU A O 1
ATOM 751 N N . LEU A 1 99 ? 7.323 -1.759 -1.172 1.00 90.75 99 LEU A N 1
ATOM 752 C CA . LEU A 1 99 ? 6.829 -2.570 -2.278 1.00 90.75 99 LEU A CA 1
ATOM 753 C C . LEU A 1 99 ? 8.005 -2.952 -3.171 1.00 90.75 99 LEU A C 1
ATOM 755 O O . LEU A 1 99 ? 8.706 -2.075 -3.670 1.00 90.75 99 LEU A O 1
ATOM 759 N N . SER A 1 100 ? 8.199 -4.243 -3.411 1.00 90.81 100 SER A N 1
ATOM 760 C CA . SER A 1 100 ? 9.110 -4.726 -4.449 1.00 90.81 100 SER A CA 1
ATOM 761 C C . SER A 1 100 ? 8.314 -5.025 -5.706 1.00 90.81 100 SER A C 1
ATOM 763 O O . SER A 1 100 ? 7.333 -5.766 -5.656 1.00 90.81 100 SER A O 1
ATOM 765 N N . MET A 1 101 ? 8.727 -4.462 -6.833 1.00 91.56 101 MET A N 1
ATOM 766 C CA . MET A 1 101 ? 8.031 -4.591 -8.107 1.00 91.56 101 MET A CA 1
ATOM 767 C C . MET A 1 101 ? 8.996 -4.813 -9.265 1.00 91.56 101 MET A C 1
ATOM 769 O O . MET A 1 101 ? 10.137 -4.371 -9.235 1.00 91.56 101 MET A O 1
ATOM 773 N N . GLU A 1 102 ? 8.512 -5.480 -10.296 1.00 92.31 102 GLU A N 1
ATOM 774 C CA . GLU A 1 102 ? 9.177 -5.671 -11.579 1.00 92.31 102 GLU A CA 1
ATOM 775 C C . GLU A 1 102 ? 8.516 -4.750 -12.603 1.00 92.31 102 GLU A C 1
ATOM 777 O O . GLU A 1 102 ? 7.286 -4.610 -12.599 1.00 92.31 102 GLU A O 1
ATOM 782 N N . ILE A 1 103 ? 9.316 -4.083 -13.436 1.00 92.75 103 ILE A N 1
ATOM 783 C CA . ILE A 1 103 ? 8.832 -3.168 -14.473 1.00 92.75 103 ILE A CA 1
ATOM 784 C C . ILE A 1 103 ? 9.629 -3.410 -15.752 1.00 92.75 103 ILE A C 1
ATOM 786 O O . ILE A 1 103 ? 10.840 -3.198 -15.770 1.00 92.75 103 ILE A O 1
ATOM 790 N N . ALA A 1 104 ? 8.921 -3.743 -16.831 1.00 92.25 104 ALA A N 1
ATOM 791 C CA . ALA A 1 104 ? 9.481 -3.897 -18.164 1.00 92.25 104 ALA A CA 1
ATOM 792 C C . ALA A 1 104 ? 8.879 -2.863 -19.125 1.00 92.25 104 ALA A C 1
ATOM 794 O O . A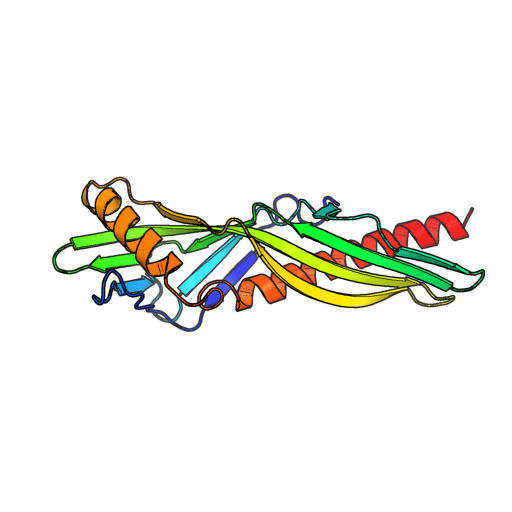LA A 1 104 ? 7.658 -2.768 -19.287 1.00 92.25 104 ALA A O 1
ATOM 795 N N . VAL A 1 105 ? 9.736 -2.090 -19.788 1.00 92.19 105 VAL A N 1
ATOM 796 C CA . VAL A 1 105 ? 9.353 -1.042 -20.745 1.00 92.19 105 VAL A CA 1
ATOM 797 C C . VAL A 1 105 ? 10.030 -1.315 -22.077 1.00 92.19 105 VAL A C 1
ATOM 799 O O . VAL A 1 105 ? 11.203 -1.687 -22.126 1.00 92.19 105 VAL A O 1
ATOM 802 N N . VAL A 1 106 ? 9.289 -1.110 -23.162 1.00 90.19 106 VAL A N 1
ATOM 803 C CA . VAL A 1 106 ? 9.746 -1.366 -24.525 1.00 90.19 106 VAL A CA 1
ATOM 804 C C . VAL A 1 106 ? 9.514 -0.134 -25.397 1.00 90.19 106 VAL A C 1
ATOM 806 O O . VAL A 1 106 ? 8.436 0.458 -25.398 1.00 90.19 106 VAL A O 1
ATOM 809 N N . GLN A 1 107 ? 10.528 0.224 -26.181 1.00 86.50 107 GLN A N 1
ATOM 810 C CA . GLN A 1 107 ? 10.517 1.290 -27.178 1.00 86.50 107 GLN A CA 1
ATOM 811 C C . GLN A 1 107 ? 10.825 0.707 -28.563 1.00 86.50 107 GLN A C 1
ATOM 813 O O . GLN A 1 107 ? 11.968 0.378 -28.888 1.00 86.50 107 GLN A O 1
ATOM 818 N N . GLY A 1 108 ? 9.806 0.646 -29.415 1.00 83.56 108 GLY A N 1
ATOM 819 C CA . GLY A 1 108 ? 9.941 0.374 -30.845 1.00 83.56 108 GLY A CA 1
ATOM 820 C C . GLY A 1 108 ? 10.249 1.635 -31.658 1.00 83.56 108 GLY A C 1
ATOM 821 O O . GLY A 1 108 ? 10.622 2.683 -31.120 1.00 83.56 108 GLY A O 1
ATOM 822 N N . THR A 1 109 ? 10.095 1.548 -32.978 1.00 75.31 109 THR A N 1
ATOM 823 C CA . THR A 1 109 ? 10.306 2.669 -33.913 1.00 75.31 109 THR A CA 1
ATOM 824 C C . THR A 1 109 ? 9.224 3.735 -33.832 1.00 75.31 109 THR A C 1
ATOM 826 O O . THR A 1 109 ? 9.543 4.913 -33.954 1.00 75.31 109 THR A O 1
ATOM 829 N N . MET A 1 110 ? 7.969 3.334 -33.628 1.00 73.38 110 MET A N 1
ATOM 830 C CA . MET A 1 110 ? 6.827 4.256 -33.592 1.00 73.38 110 MET A CA 1
ATOM 831 C C . MET A 1 110 ? 6.220 4.409 -32.199 1.00 73.38 110 MET A C 1
ATOM 833 O O . MET A 1 110 ? 5.666 5.460 -31.901 1.00 73.38 110 MET A O 1
ATOM 837 N N . ASP A 1 111 ? 6.396 3.409 -31.332 1.00 83.62 111 ASP A N 1
ATOM 838 C CA . ASP A 1 111 ? 5.685 3.337 -30.059 1.00 83.62 111 ASP A CA 1
ATOM 839 C C . ASP A 1 111 ? 6.635 3.064 -28.896 1.00 83.62 111 ASP A C 1
ATOM 841 O O . ASP A 1 111 ? 7.575 2.274 -29.010 1.00 83.62 111 ASP A O 1
ATOM 845 N N . CYS A 1 112 ? 6.342 3.687 -27.758 1.00 86.25 112 CYS A N 1
ATOM 846 C CA . CYS A 1 112 ? 6.916 3.334 -26.470 1.00 86.25 112 CYS A CA 1
ATOM 847 C C . CYS A 1 112 ? 5.808 2.970 -25.504 1.00 86.25 112 CYS A C 1
ATOM 849 O O . CYS A 1 112 ? 4.826 3.707 -25.392 1.00 86.25 112 CYS A O 1
ATOM 851 N N . ARG A 1 113 ? 5.956 1.852 -24.802 1.00 88.44 113 ARG A N 1
ATOM 852 C CA . ARG A 1 113 ? 4.935 1.392 -23.870 1.00 88.44 113 ARG A CA 1
ATOM 853 C C . ARG A 1 113 ? 5.527 0.605 -22.716 1.00 88.44 113 ARG A C 1
ATOM 855 O O . ARG A 1 113 ? 6.553 -0.062 -22.840 1.00 88.44 113 ARG A O 1
ATOM 862 N N . LEU A 1 114 ? 4.816 0.666 -21.601 1.00 90.12 114 LEU A N 1
ATOM 863 C CA . LEU A 1 114 ? 4.958 -0.284 -20.513 1.00 90.12 114 LEU A CA 1
ATOM 864 C C . LEU A 1 114 ? 4.477 -1.655 -21.011 1.00 90.12 114 LEU A C 1
ATOM 866 O O . LEU A 1 114 ? 3.323 -1.782 -21.416 1.00 90.12 114 LEU A O 1
ATOM 870 N N . GLU A 1 115 ? 5.360 -2.649 -21.018 1.00 89.50 115 GLU A N 1
ATOM 871 C CA . GLU A 1 115 ? 5.055 -3.993 -21.525 1.00 89.50 115 GLU A CA 1
ATOM 872 C C . GLU A 1 115 ? 4.551 -4.897 -20.396 1.00 89.50 115 GLU A C 1
ATOM 874 O O . GLU A 1 115 ? 3.540 -5.580 -20.547 1.00 89.50 115 GLU A O 1
ATOM 879 N N . ALA A 1 116 ? 5.221 -4.863 -19.242 1.00 89.44 116 ALA A N 1
ATOM 880 C CA . ALA A 1 116 ? 4.826 -5.635 -18.074 1.00 89.44 116 ALA A CA 1
ATOM 881 C C . ALA A 1 116 ? 5.134 -4.884 -16.779 1.00 89.44 116 ALA A C 1
ATOM 883 O O . ALA A 1 116 ? 6.090 -4.115 -16.683 1.00 89.44 116 ALA A O 1
ATOM 884 N N . PHE A 1 117 ? 4.319 -5.136 -15.761 1.00 91.50 117 PHE A N 1
ATOM 885 C CA . PHE A 1 117 ? 4.620 -4.761 -14.389 1.00 91.50 117 PHE A CA 1
ATOM 886 C C . PHE A 1 117 ? 4.027 -5.791 -13.435 1.00 91.50 117 PHE A C 1
ATOM 888 O O . PHE A 1 117 ? 2.955 -6.346 -13.690 1.00 91.50 117 PHE A O 1
ATOM 895 N N . LYS A 1 118 ? 4.718 -6.048 -12.326 1.00 91.44 118 LYS A N 1
ATOM 896 C CA . LYS A 1 118 ? 4.283 -7.033 -11.336 1.00 91.44 118 LYS A CA 1
ATOM 897 C C . LYS A 1 118 ? 4.709 -6.621 -9.937 1.00 91.44 118 LYS A C 1
ATOM 899 O O . LYS A 1 118 ? 5.852 -6.234 -9.728 1.00 91.44 118 LYS A O 1
ATOM 904 N N . LEU A 1 119 ? 3.811 -6.753 -8.962 1.00 89.81 119 LEU A N 1
ATOM 905 C CA . LEU A 1 119 ? 4.184 -6.683 -7.551 1.00 89.81 119 LEU A CA 1
ATOM 906 C C . LEU A 1 119 ? 4.839 -8.015 -7.154 1.00 89.81 119 LEU A C 1
ATOM 908 O O . LEU A 1 119 ? 4.202 -9.066 -7.220 1.00 89.81 119 LEU A O 1
ATOM 912 N N . LEU A 1 120 ? 6.114 -7.971 -6.778 1.00 89.44 120 LEU A N 1
ATOM 913 C CA . LEU A 1 120 ? 6.895 -9.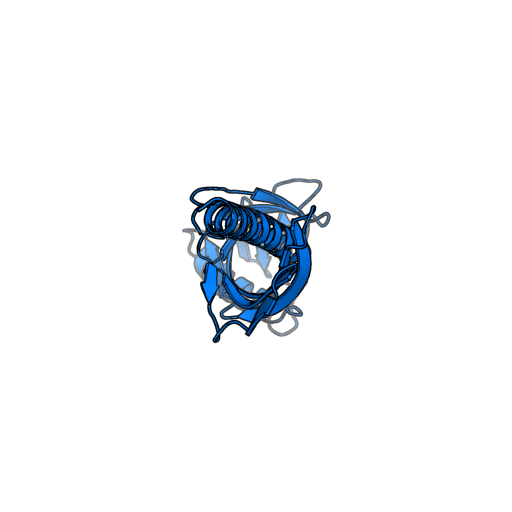131 -6.344 1.00 89.44 120 LEU A CA 1
ATOM 914 C C . LEU A 1 120 ? 6.681 -9.432 -4.860 1.00 89.44 120 LEU A C 1
ATOM 916 O O . LEU A 1 120 ? 6.650 -10.596 -4.469 1.00 89.44 120 LEU A O 1
ATOM 920 N N . GLY A 1 121 ? 6.517 -8.394 -4.039 1.00 87.44 121 GLY A N 1
ATOM 921 C CA . GLY A 1 121 ? 6.315 -8.564 -2.607 1.00 87.44 121 GLY A CA 1
ATOM 922 C C . GLY A 1 121 ? 6.062 -7.260 -1.864 1.00 87.44 121 GLY A C 1
ATOM 923 O O . GLY A 1 121 ? 6.300 -6.167 -2.378 1.00 87.44 121 GLY A O 1
ATOM 924 N N . ILE A 1 122 ? 5.577 -7.413 -0.634 1.00 87.94 122 ILE A N 1
ATOM 925 C CA . ILE A 1 122 ? 5.420 -6.347 0.351 1.00 87.94 122 ILE A CA 1
ATOM 926 C C . ILE A 1 122 ? 6.371 -6.686 1.498 1.00 87.94 122 ILE A C 1
ATOM 928 O O . ILE A 1 122 ? 6.230 -7.728 2.134 1.00 87.94 122 ILE A O 1
ATOM 932 N N . ASN A 1 123 ? 7.351 -5.822 1.731 1.00 87.56 123 ASN A N 1
ATOM 933 C CA . ASN A 1 123 ? 8.408 -5.996 2.720 1.00 87.56 123 ASN A CA 1
ATOM 934 C C . ASN A 1 123 ? 8.263 -4.968 3.842 1.00 87.56 123 ASN A C 1
ATOM 936 O O . ASN A 1 123 ? 7.642 -3.920 3.660 1.00 87.56 123 ASN A O 1
ATOM 940 N N . ASN A 1 124 ? 8.866 -5.260 4.998 1.00 87.81 124 ASN A N 1
ATOM 941 C CA . ASN A 1 124 ? 8.921 -4.343 6.142 1.00 87.81 124 ASN A CA 1
ATOM 942 C C . ASN A 1 124 ? 7.540 -3.785 6.545 1.00 87.81 124 ASN A C 1
ATOM 944 O O . ASN A 1 124 ? 7.426 -2.628 6.943 1.00 87.81 124 ASN A O 1
ATOM 948 N N . LEU A 1 125 ? 6.489 -4.607 6.423 1.00 88.62 125 LEU A N 1
ATOM 949 C CA . LEU A 1 125 ? 5.117 -4.217 6.732 1.00 88.62 125 LEU A CA 1
ATOM 950 C C . LEU A 1 125 ? 4.950 -4.002 8.239 1.00 88.62 125 LEU A C 1
ATOM 952 O O . LEU A 1 125 ? 5.106 -4.921 9.044 1.00 88.62 125 LEU A O 1
ATOM 956 N N . MET A 1 126 ? 4.614 -2.773 8.605 1.00 89.12 126 MET A N 1
ATOM 957 C CA . MET A 1 126 ? 4.404 -2.331 9.974 1.00 89.12 126 MET A CA 1
ATOM 958 C C . MET A 1 126 ? 3.016 -1.725 10.132 1.00 89.12 126 MET A C 1
ATOM 960 O O . MET A 1 126 ? 2.489 -1.100 9.214 1.00 89.12 126 MET A O 1
ATOM 964 N N . TYR A 1 127 ? 2.460 -1.878 11.331 1.00 89.94 127 TYR A N 1
ATOM 965 C CA . TYR A 1 127 ? 1.151 -1.362 11.709 1.00 89.94 127 TYR A CA 1
ATOM 966 C C . TYR A 1 127 ? 1.267 -0.525 12.975 1.00 89.94 127 TYR A C 1
ATOM 968 O O . TYR A 1 127 ? 1.881 -0.959 13.953 1.00 89.94 127 TYR A O 1
ATOM 976 N N . GLU A 1 128 ? 0.598 0.617 12.989 1.00 91.69 128 GLU A N 1
ATOM 977 C CA . GLU A 1 128 ? 0.459 1.490 14.145 1.00 91.69 128 GLU A CA 1
ATOM 978 C C . GLU A 1 128 ? -1.007 1.901 14.310 1.00 91.69 128 GLU A C 1
ATOM 980 O O . GLU A 1 128 ? -1.718 2.133 13.334 1.00 91.69 128 GLU A O 1
ATOM 985 N N . PHE A 1 129 ? -1.467 1.985 15.557 1.00 93.38 129 PHE A N 1
ATOM 986 C CA . PHE A 1 129 ? -2.735 2.623 15.894 1.00 93.38 129 PHE A CA 1
ATOM 987 C C . PHE A 1 129 ? -2.428 3.935 16.611 1.00 93.38 129 PHE A C 1
ATOM 989 O O . PHE A 1 129 ? -1.963 3.931 17.751 1.00 93.38 129 PHE A O 1
ATOM 996 N N . ALA A 1 130 ? -2.671 5.042 15.921 1.00 92.00 130 ALA A N 1
ATOM 997 C CA . ALA A 1 130 ? -2.457 6.383 16.426 1.00 92.00 130 ALA A CA 1
ATOM 998 C C . ALA A 1 130 ? -3.685 6.837 17.226 1.00 92.00 130 ALA A C 1
ATOM 1000 O O . ALA A 1 130 ? -4.707 7.237 16.659 1.00 92.00 130 ALA A O 1
ATOM 1001 N N . ASP A 1 131 ? -3.563 6.744 18.548 1.00 91.75 131 ASP A N 1
ATOM 1002 C CA . ASP A 1 131 ? -4.477 7.292 19.548 1.00 91.75 131 ASP A CA 1
ATOM 1003 C C . ASP A 1 131 ? -3.666 7.657 20.804 1.00 91.75 131 ASP A C 1
ATOM 1005 O O . ASP A 1 131 ? -2.913 6.837 21.332 1.00 91.75 131 ASP A O 1
ATOM 1009 N N . GLU A 1 132 ? -3.814 8.895 21.275 1.00 90.12 132 GLU A N 1
ATOM 1010 C CA . GLU A 1 132 ? -3.052 9.462 22.396 1.00 90.12 132 GLU A CA 1
ATOM 1011 C C . GLU A 1 132 ? -3.546 8.986 23.773 1.00 90.12 132 GLU A C 1
ATOM 1013 O O . GLU A 1 132 ? -2.920 9.261 24.800 1.00 90.12 132 GLU A O 1
ATOM 1018 N N . THR A 1 133 ? -4.671 8.269 23.836 1.00 92.19 133 THR A N 1
ATOM 1019 C CA . THR A 1 133 ? -5.186 7.749 25.105 1.00 92.19 133 THR A CA 1
ATOM 1020 C C . THR A 1 133 ? -4.413 6.518 25.591 1.00 92.19 133 THR A C 1
ATOM 1022 O O . THR A 1 133 ? -3.854 5.736 24.822 1.00 92.19 133 THR A O 1
ATOM 1025 N N . TRP A 1 134 ? -4.451 6.259 26.904 1.00 92.75 134 TRP A N 1
ATOM 1026 C CA . TRP A 1 134 ? -3.872 5.032 27.471 1.00 92.75 134 TRP A CA 1
ATOM 1027 C C . TRP A 1 134 ? -4.535 3.755 26.921 1.00 92.75 134 TRP A C 1
ATOM 1029 O O . TRP A 1 134 ? -3.876 2.721 26.804 1.00 92.75 134 TRP A O 1
ATOM 1039 N N . LYS A 1 135 ? -5.829 3.819 26.563 1.00 93.81 135 LYS A N 1
ATOM 1040 C CA . LYS A 1 135 ? -6.530 2.717 25.886 1.00 93.81 135 LYS A CA 1
ATOM 1041 C C . LYS A 1 135 ? -5.964 2.521 24.487 1.00 93.81 135 LYS A C 1
ATOM 1043 O O . LYS A 1 135 ? -5.716 1.381 24.108 1.00 93.81 135 LYS A O 1
ATOM 1048 N N . GLY A 1 136 ? -5.716 3.618 23.776 1.00 91.62 136 GLY A N 1
ATOM 1049 C CA . GLY A 1 136 ? -5.037 3.655 22.486 1.00 91.62 136 GLY A CA 1
ATOM 1050 C C . GLY A 1 136 ? -3.688 2.965 22.509 1.00 91.62 136 GLY A C 1
ATOM 1051 O O . GLY A 1 136 ? -3.434 2.114 21.666 1.00 91.62 136 GLY A O 1
ATOM 1052 N N . TRP A 1 137 ? -2.870 3.217 23.532 1.00 93.00 137 TRP A N 1
ATOM 1053 C CA . TRP A 1 137 ? -1.583 2.536 23.691 1.00 93.00 137 TRP A CA 1
ATOM 1054 C C . TRP A 1 137 ? -1.719 1.003 23.779 1.00 93.00 137 TRP A C 1
ATOM 1056 O O . TRP A 1 137 ? -0.992 0.277 23.094 1.00 93.00 137 TRP A O 1
ATOM 1066 N N . ILE A 1 138 ? -2.671 0.491 24.574 1.00 94.00 138 ILE A N 1
ATOM 1067 C CA . ILE A 1 138 ? -2.924 -0.959 24.687 1.00 94.00 138 ILE A CA 1
ATOM 1068 C C . ILE A 1 138 ? -3.490 -1.507 23.375 1.00 94.00 138 ILE A C 1
ATOM 1070 O O . ILE A 1 138 ? -2.996 -2.506 22.845 1.00 94.00 138 ILE A O 1
ATOM 1074 N N . LEU A 1 139 ? -4.523 -0.846 22.848 1.00 95.38 139 LEU A N 1
ATOM 1075 C CA . LEU A 1 139 ? -5.169 -1.223 21.599 1.00 95.38 139 L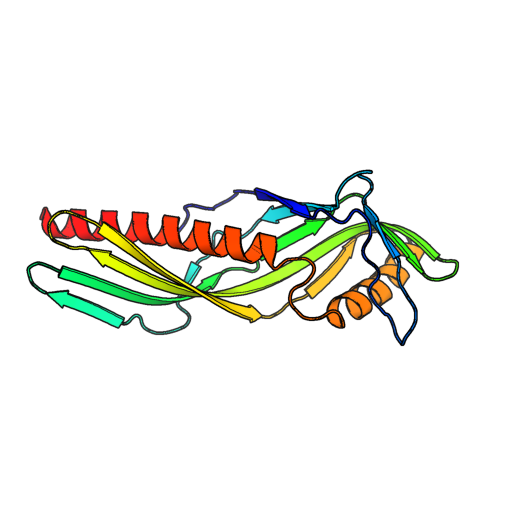EU A CA 1
ATOM 1076 C C . LEU A 1 139 ? -4.176 -1.204 20.441 1.00 95.38 139 LEU A C 1
ATOM 1078 O O . LEU A 1 139 ? -4.246 -2.088 19.604 1.00 95.38 139 LEU A O 1
ATOM 1082 N N . GLY A 1 140 ? -3.191 -0.309 20.426 1.00 93.69 140 GLY A N 1
ATOM 1083 C CA . GLY A 1 140 ? -2.158 -0.289 19.400 1.00 93.69 140 GLY A CA 1
ATOM 1084 C C . GLY A 1 140 ? -1.314 -1.550 19.385 1.00 93.69 140 GLY A C 1
ATOM 1085 O O . GLY A 1 140 ? -1.107 -2.121 18.322 1.00 93.69 140 GLY A O 1
ATOM 1086 N N . LYS A 1 141 ? -0.924 -2.085 20.546 1.00 93.38 141 LYS A N 1
ATOM 1087 C CA . LYS A 1 141 ? -0.224 -3.381 20.593 1.00 93.38 141 LYS A CA 1
ATOM 1088 C C . LYS A 1 141 ? -1.100 -4.529 20.088 1.00 93.38 141 LYS A C 1
ATOM 1090 O O . LYS A 1 141 ? -0.611 -5.396 19.365 1.00 93.38 141 LYS A O 1
ATOM 1095 N N . ILE A 1 142 ? -2.383 -4.517 20.448 1.00 94.06 142 ILE A N 1
ATOM 1096 C CA . ILE A 1 142 ? -3.357 -5.532 20.031 1.00 94.06 142 ILE A CA 1
ATOM 1097 C C . ILE A 1 142 ? -3.590 -5.465 18.519 1.00 94.06 142 ILE A C 1
ATOM 1099 O O . ILE A 1 142 ? -3.477 -6.482 17.845 1.00 94.06 142 ILE A O 1
ATOM 1103 N N . VAL A 1 143 ? -3.875 -4.277 17.985 1.00 93.25 143 VAL A N 1
ATOM 1104 C CA . VAL A 1 143 ? -4.145 -4.029 16.565 1.00 93.25 143 VAL A CA 1
ATOM 1105 C C . VAL A 1 143 ? -2.925 -4.353 15.723 1.00 93.25 143 VAL A C 1
ATOM 1107 O O . VAL A 1 143 ? -3.071 -5.084 14.751 1.00 93.25 143 VAL A O 1
ATOM 1110 N N . SER A 1 144 ? -1.727 -3.895 16.101 1.00 91.44 144 SER A N 1
ATOM 1111 C CA . SER A 1 144 ? -0.513 -4.204 15.341 1.00 91.44 144 SER A CA 1
ATOM 1112 C C . SER A 1 144 ? -0.287 -5.710 15.231 1.00 91.44 144 SER A C 1
ATOM 1114 O O . SER A 1 144 ? 0.000 -6.207 14.146 1.00 91.44 144 SER A O 1
ATOM 1116 N N . HIS A 1 145 ? -0.476 -6.455 16.325 1.00 90.81 145 HIS A N 1
ATOM 1117 C CA . HIS A 1 145 ? -0.347 -7.909 16.301 1.00 90.81 145 HIS A CA 1
ATOM 1118 C C . HIS A 1 145 ? -1.473 -8.574 15.497 1.00 90.81 145 HIS A C 1
ATOM 1120 O O . HIS A 1 145 ? -1.206 -9.428 14.657 1.00 90.81 145 HIS A O 1
ATOM 1126 N N . ALA A 1 146 ? -2.724 -8.165 15.717 1.00 91.00 146 ALA A N 1
ATOM 1127 C CA . ALA A 1 146 ? -3.886 -8.736 15.046 1.00 91.00 146 ALA A CA 1
ATOM 1128 C C . ALA A 1 146 ? -3.858 -8.498 13.530 1.00 91.00 146 ALA A C 1
ATOM 1130 O O . ALA A 1 146 ? -4.262 -9.363 12.764 1.00 91.00 146 ALA A O 1
ATOM 1131 N N . LEU A 1 147 ? -3.378 -7.336 13.088 1.00 88.94 147 LEU A N 1
ATOM 1132 C CA . LEU A 1 147 ? -3.212 -7.029 11.672 1.00 88.94 147 LEU A CA 1
ATOM 1133 C C . LEU A 1 147 ? -2.007 -7.752 11.071 1.00 88.94 147 LEU A C 1
ATOM 1135 O O . LEU A 1 147 ? -2.119 -8.259 9.963 1.00 88.94 147 LEU A O 1
ATOM 1139 N N . SER A 1 148 ? -0.898 -7.885 11.809 1.00 84.88 148 SER A N 1
ATOM 1140 C CA . SER A 1 148 ? 0.260 -8.670 11.348 1.00 84.88 148 SER A CA 1
ATOM 1141 C C . SER A 1 148 ? -0.024 -10.168 11.193 1.00 84.88 148 SER A C 1
ATOM 1143 O O . SER A 1 148 ? 0.713 -10.855 10.495 1.00 84.88 148 SER A O 1
ATOM 1145 N N . SER A 1 149 ? -1.068 -10.681 11.855 1.00 82.19 149 SER A N 1
ATOM 1146 C CA . SER A 1 149 ? -1.503 -12.077 11.749 1.00 82.19 149 SER A CA 1
ATOM 1147 C C . SER A 1 149 ? -2.569 -12.299 10.673 1.00 82.19 149 SER A C 1
ATOM 1149 O O . SER A 1 149 ? -2.913 -13.449 10.394 1.00 82.19 149 SER A O 1
ATOM 1151 N N . MET A 1 150 ? -3.109 -11.231 10.074 1.00 78.69 150 MET A N 1
ATOM 1152 C CA . MET A 1 150 ? -3.950 -11.361 8.888 1.00 78.69 150 MET A CA 1
ATOM 1153 C C . MET A 1 150 ? -3.093 -11.839 7.719 1.00 78.69 150 MET A C 1
ATOM 1155 O O . MET A 1 150 ? -1.945 -11.421 7.581 1.00 78.69 150 MET A O 1
ATOM 1159 N N . ASP A 1 151 ? -3.663 -12.663 6.838 1.00 65.06 151 ASP A N 1
ATOM 1160 C CA . ASP A 1 151 ? -3.007 -12.969 5.567 1.00 65.06 151 ASP A CA 1
ATOM 1161 C C . ASP A 1 151 ? -2.610 -11.662 4.865 1.00 65.06 151 ASP A C 1
ATOM 1163 O O . ASP A 1 151 ? -3.435 -10.743 4.766 1.00 65.06 151 ASP A O 1
ATOM 1167 N N . ASN A 1 152 ? -1.356 -11.622 4.386 1.00 54.12 152 ASN A N 1
ATOM 1168 C CA . ASN A 1 152 ? -0.541 -10.468 3.951 1.00 54.12 152 ASN A CA 1
ATOM 1169 C C . ASN A 1 152 ? -1.195 -9.446 2.989 1.00 54.12 152 ASN A C 1
ATOM 1171 O O . ASN A 1 152 ? -0.556 -8.475 2.599 1.00 54.12 152 ASN A O 1
ATOM 1175 N N . ASN A 1 153 ? -2.451 -9.634 2.586 1.00 53.84 153 ASN A N 1
ATOM 1176 C CA . ASN A 1 153 ? -3.089 -8.936 1.482 1.00 53.84 153 ASN A CA 1
ATOM 1177 C C . ASN A 1 153 ? -4.454 -8.305 1.795 1.00 53.84 153 ASN A C 1
ATOM 1179 O O . ASN A 1 153 ? -4.975 -7.612 0.933 1.00 53.84 153 ASN A O 1
ATOM 1183 N N . GLN A 1 154 ? -5.092 -8.474 2.954 1.00 63.88 154 GLN A N 1
ATOM 1184 C CA . GLN A 1 154 ? -6.513 -8.072 3.014 1.00 63.88 154 GLN A CA 1
ATOM 1185 C C . GLN A 1 154 ? -6.769 -6.553 3.047 1.00 63.88 154 GLN A C 1
ATOM 1187 O O . GLN A 1 154 ? -7.730 -6.103 2.433 1.00 63.88 154 GLN A O 1
ATOM 1192 N N . LEU A 1 155 ? -5.914 -5.750 3.693 1.00 70.50 155 LEU A N 1
ATOM 1193 C CA . LEU A 1 155 ? -6.148 -4.300 3.813 1.00 70.50 155 LEU A CA 1
ATOM 1194 C C . LEU A 1 155 ? -5.567 -3.474 2.664 1.00 70.50 155 LEU A C 1
ATOM 1196 O O . LEU A 1 155 ? -6.190 -2.521 2.214 1.00 70.50 155 LEU A O 1
ATOM 1200 N N . ILE A 1 156 ? -4.373 -3.816 2.187 1.00 76.69 156 ILE A N 1
ATOM 1201 C CA . ILE A 1 156 ? -3.654 -2.977 1.219 1.00 76.69 156 ILE A CA 1
ATOM 1202 C C . ILE A 1 156 ? -3.516 -3.603 -0.160 1.00 76.69 156 ILE A C 1
ATOM 1204 O O . ILE A 1 156 ? -3.022 -2.913 -1.036 1.00 76.69 156 ILE A O 1
ATOM 1208 N N . SER A 1 157 ? -3.962 -4.843 -0.407 1.00 72.19 157 SER A N 1
ATOM 1209 C CA . SER A 1 157 ? -3.771 -5.482 -1.728 1.00 72.19 157 SER A CA 1
ATOM 1210 C C . SER A 1 157 ? -4.397 -4.707 -2.880 1.00 72.19 157 SER A C 1
ATOM 1212 O O . SER A 1 157 ? -3.789 -4.575 -3.939 1.00 72.19 157 SER A O 1
ATOM 1214 N N . GLN A 1 158 ? -5.606 -4.178 -2.682 1.00 70.44 158 GLN A N 1
ATOM 1215 C CA . GLN A 1 158 ? -6.277 -3.411 -3.724 1.00 70.44 158 GLN A CA 1
ATOM 1216 C C . GLN A 1 158 ? -5.541 -2.091 -3.983 1.00 70.44 158 GLN A C 1
ATOM 1218 O O . GLN A 1 158 ? -5.250 -1.755 -5.128 1.00 70.44 158 GLN A O 1
ATOM 1223 N N . ALA A 1 159 ? -5.166 -1.382 -2.916 1.00 77.94 159 ALA A N 1
ATOM 1224 C CA . ALA A 1 159 ? -4.417 -0.137 -3.026 1.00 77.94 159 ALA A CA 1
ATOM 1225 C C . ALA A 1 159 ? -2.999 -0.356 -3.584 1.00 77.94 159 ALA A C 1
ATOM 1227 O O . ALA A 1 159 ? -2.512 0.460 -4.360 1.00 77.94 159 ALA A O 1
ATOM 1228 N N . SER A 1 160 ? -2.326 -1.452 -3.227 1.00 82.50 160 SER A N 1
ATOM 1229 C CA . SER A 1 160 ? -0.972 -1.749 -3.690 1.00 82.50 160 SER A CA 1
ATOM 1230 C C . SER A 1 160 ? -0.950 -2.046 -5.185 1.00 82.50 160 SER A C 1
ATOM 1232 O O . SER A 1 160 ? -0.081 -1.515 -5.864 1.00 82.50 160 SER A O 1
ATOM 1234 N N . ALA A 1 161 ? -1.931 -2.779 -5.724 1.00 82.12 161 ALA A N 1
ATOM 1235 C CA . ALA A 1 161 ? -2.036 -3.035 -7.162 1.00 82.12 161 ALA A CA 1
ATOM 1236 C C . ALA A 1 161 ? -2.163 -1.737 -7.982 1.00 82.12 161 ALA A C 1
ATOM 1238 O O . ALA A 1 161 ? -1.430 -1.537 -8.956 1.00 82.12 161 ALA A O 1
ATOM 1239 N N . ASP A 1 162 ? -3.042 -0.828 -7.558 1.00 83.62 162 ASP A N 1
ATOM 1240 C CA . ASP A 1 162 ? -3.247 0.463 -8.223 1.00 83.62 162 ASP A CA 1
ATOM 1241 C C . ASP A 1 162 ? -2.016 1.378 -8.110 1.00 83.62 162 ASP A C 1
ATOM 1243 O O . ASP A 1 162 ? -1.642 2.055 -9.073 1.00 83.62 162 ASP A O 1
ATOM 1247 N N . ILE A 1 163 ? -1.345 1.379 -6.952 1.00 86.19 163 ILE A N 1
ATOM 1248 C CA . ILE A 1 163 ? -0.098 2.127 -6.741 1.00 86.19 163 ILE A CA 1
ATOM 1249 C C . ILE A 1 163 ? 1.030 1.557 -7.606 1.00 86.19 163 ILE A C 1
ATOM 1251 O O . ILE A 1 163 ? 1.710 2.321 -8.289 1.00 86.19 163 ILE A O 1
ATOM 1255 N N . THR A 1 164 ? 1.201 0.232 -7.649 1.00 88.75 164 THR A N 1
ATOM 1256 C CA . THR A 1 164 ? 2.183 -0.434 -8.517 1.00 88.75 164 THR A CA 1
ATOM 1257 C C . THR A 1 164 ? 1.951 -0.057 -9.978 1.00 88.75 164 THR A C 1
ATOM 1259 O O . THR A 1 164 ? 2.896 0.346 -10.656 1.00 88.75 164 THR A O 1
ATOM 1262 N N . LYS A 1 165 ? 0.700 -0.104 -10.452 1.00 87.69 165 LYS A N 1
ATOM 1263 C CA . LYS A 1 165 ? 0.355 0.308 -11.816 1.00 87.69 165 LYS A CA 1
ATOM 1264 C C . LYS A 1 165 ? 0.737 1.765 -12.085 1.00 87.69 165 LYS A C 1
ATOM 1266 O O . LYS A 1 165 ? 1.434 2.035 -13.058 1.00 87.69 165 LYS A O 1
ATOM 1271 N N . SER A 1 166 ? 0.341 2.690 -11.207 1.00 87.56 166 SER A N 1
ATOM 1272 C CA . SER A 1 166 ? 0.683 4.111 -11.354 1.00 87.56 166 SER A CA 1
ATOM 1273 C C . SER A 1 166 ? 2.187 4.341 -11.462 1.00 87.56 166 SER A C 1
ATOM 1275 O O . SER A 1 166 ? 2.629 5.154 -12.266 1.00 87.56 166 SER A O 1
ATOM 1277 N N . ILE A 1 167 ? 2.974 3.677 -10.618 1.00 88.25 167 ILE A N 1
ATOM 1278 C CA . ILE A 1 167 ? 4.426 3.856 -10.592 1.00 88.25 167 ILE A CA 1
ATOM 1279 C C . ILE A 1 167 ? 5.057 3.301 -11.864 1.00 88.25 167 ILE A C 1
ATOM 1281 O O . ILE A 1 167 ? 5.949 3.936 -12.427 1.00 88.25 167 ILE A O 1
ATOM 1285 N N . ALA A 1 168 ? 4.584 2.144 -12.328 1.00 88.94 168 ALA A N 1
ATOM 1286 C CA . ALA A 1 168 ? 5.051 1.534 -13.562 1.00 88.94 168 ALA A CA 1
ATOM 1287 C C . ALA A 1 168 ? 4.742 2.410 -14.787 1.00 88.94 168 ALA A C 1
ATOM 1289 O O . ALA A 1 168 ? 5.617 2.613 -15.626 1.00 88.94 168 ALA A O 1
ATOM 1290 N N . GLU A 1 169 ? 3.540 2.989 -14.861 1.00 89.19 169 GLU A N 1
ATOM 1291 C CA . GLU A 1 169 ? 3.153 3.927 -15.924 1.00 89.19 169 GLU A CA 1
ATOM 1292 C C . GLU A 1 169 ? 4.025 5.192 -15.908 1.00 89.19 169 GLU A C 1
ATOM 1294 O O . GLU A 1 169 ? 4.551 5.599 -16.946 1.00 89.19 169 GLU A O 1
ATOM 1299 N N . ASP A 1 170 ? 4.249 5.787 -14.733 1.00 88.12 170 ASP A N 1
ATOM 1300 C CA . ASP A 1 170 ? 5.102 6.972 -14.591 1.00 88.12 170 ASP A CA 1
ATOM 1301 C C . ASP A 1 170 ? 6.565 6.684 -14.961 1.00 88.12 170 ASP A C 1
ATOM 1303 O O . ASP A 1 170 ? 7.213 7.495 -15.631 1.00 88.12 170 ASP A O 1
ATOM 1307 N N . PHE A 1 171 ? 7.096 5.534 -14.534 1.00 88.25 171 PHE A N 1
ATOM 1308 C CA . PHE A 1 171 ? 8.437 5.086 -14.907 1.00 88.25 171 PHE A CA 1
ATOM 1309 C C . PHE A 1 171 ? 8.549 4.879 -16.418 1.00 88.25 171 PHE A C 1
ATOM 1311 O O . PHE A 1 171 ? 9.479 5.404 -17.031 1.00 88.25 171 PHE A O 1
ATOM 1318 N N . GLY A 1 172 ? 7.586 4.169 -17.016 1.00 88.25 172 GLY A N 1
ATOM 1319 C CA . GLY A 1 172 ? 7.519 3.943 -18.456 1.00 88.25 172 GLY A CA 1
ATOM 1320 C C . GLY A 1 172 ? 7.562 5.255 -19.225 1.00 88.25 172 GLY A C 1
ATOM 1321 O O . GLY A 1 172 ? 8.448 5.449 -20.051 1.00 88.25 172 GLY A O 1
ATOM 1322 N N . ASN A 1 173 ? 6.695 6.205 -18.873 1.00 88.38 173 ASN A N 1
ATOM 1323 C CA . ASN A 1 173 ? 6.649 7.522 -19.506 1.00 88.38 173 ASN A CA 1
ATOM 1324 C C . ASN A 1 173 ? 7.991 8.269 -19.427 1.00 88.38 173 ASN A C 1
ATOM 1326 O O . ASN A 1 173 ? 8.450 8.817 -20.430 1.00 88.38 173 ASN A O 1
ATOM 1330 N N . GLN A 1 174 ? 8.648 8.274 -18.263 1.00 88.06 174 GLN A N 1
ATOM 1331 C CA . GLN A 1 174 ? 9.954 8.926 -18.102 1.00 88.06 174 GLN A CA 1
ATOM 1332 C C . GLN A 1 174 ? 11.049 8.246 -18.921 1.00 88.06 174 GLN A C 1
ATOM 1334 O O . GLN A 1 174 ? 11.848 8.927 -19.565 1.00 88.06 174 GLN A O 1
ATOM 1339 N N . TRP A 1 175 ? 11.093 6.915 -18.909 1.00 88.56 175 TRP A N 1
ATOM 1340 C CA . TRP A 1 175 ? 12.088 6.167 -19.666 1.00 88.56 175 TRP A CA 1
ATOM 1341 C C . TRP A 1 175 ? 11.899 6.366 -21.175 1.00 88.56 175 TRP A C 1
ATOM 1343 O O . TRP A 1 175 ? 12.863 6.667 -21.878 1.00 88.56 175 TRP A O 1
ATOM 1353 N N . CYS A 1 176 ? 10.656 6.322 -21.660 1.00 88.19 176 CYS A N 1
ATOM 1354 C CA . CYS A 1 176 ? 10.305 6.613 -23.050 1.00 88.19 176 CYS A CA 1
ATOM 1355 C C . CYS A 1 176 ? 10.762 8.012 -23.487 1.00 88.19 176 CYS A C 1
ATOM 1357 O O . CYS A 1 176 ? 11.382 8.167 -24.538 1.00 88.19 176 CYS A O 1
ATOM 1359 N N . GLN A 1 177 ? 10.512 9.037 -22.664 1.00 87.25 177 GLN A N 1
ATOM 1360 C CA . GLN A 1 177 ? 10.961 10.405 -22.945 1.00 87.25 177 GLN A CA 1
ATOM 1361 C C . GLN A 1 177 ? 12.489 10.504 -23.041 1.00 87.25 177 GLN A C 1
ATOM 1363 O O . GLN A 1 177 ? 13.007 11.177 -23.933 1.00 87.25 177 GLN A O 1
ATOM 1368 N N . GLN A 1 178 ? 13.220 9.809 -22.163 1.00 86.56 178 GLN A N 1
ATOM 1369 C CA . GLN A 1 178 ? 14.684 9.772 -22.213 1.00 86.56 178 GLN A CA 1
ATOM 1370 C C . GLN A 1 178 ? 15.202 9.080 -23.481 1.00 86.56 178 GLN A C 1
ATOM 1372 O O . GLN A 1 178 ? 16.117 9.594 -24.121 1.00 86.56 178 GLN A O 1
ATOM 1377 N N . GLN A 1 179 ? 14.606 7.956 -23.886 1.00 84.31 179 GLN A N 1
ATOM 1378 C CA . GLN A 1 179 ? 15.008 7.246 -25.107 1.00 84.31 179 GLN A CA 1
ATOM 1379 C C . GLN A 1 179 ? 14.707 8.048 -26.378 1.00 84.31 179 GLN A C 1
ATOM 1381 O O . GLN A 1 179 ? 15.528 8.080 -27.297 1.00 84.31 179 GLN A O 1
ATOM 1386 N N . ALA A 1 180 ? 13.565 8.738 -26.423 1.00 81.94 180 ALA A N 1
ATOM 1387 C CA . ALA A 1 180 ? 13.226 9.631 -27.527 1.00 81.94 180 ALA A CA 1
ATOM 1388 C C . ALA A 1 180 ? 14.242 10.777 -27.666 1.00 81.94 180 ALA A C 1
ATOM 1390 O O . ALA A 1 180 ? 14.682 11.070 -28.777 1.00 81.94 180 ALA A O 1
ATOM 1391 N N . ALA A 1 181 ? 14.671 11.375 -26.547 1.00 81.31 181 ALA A N 1
ATOM 1392 C CA . ALA A 1 181 ? 15.689 12.423 -26.551 1.00 81.31 181 ALA A CA 1
ATOM 1393 C C . ALA A 1 181 ? 17.034 11.922 -27.107 1.00 81.31 181 ALA A C 1
ATOM 1395 O O . ALA A 1 181 ? 17.629 12.594 -27.946 1.00 81.31 181 ALA A O 1
ATOM 1396 N N . ILE A 1 182 ? 17.473 10.721 -26.712 1.00 79.56 182 ILE A N 1
ATOM 1397 C CA . ILE A 1 182 ? 18.722 10.114 -27.205 1.00 79.56 182 ILE A CA 1
ATOM 1398 C C . ILE A 1 182 ? 18.675 9.874 -28.720 1.00 79.56 182 ILE A C 1
ATOM 1400 O O . ILE A 1 182 ? 19.661 10.130 -29.397 1.00 79.56 182 ILE A O 1
ATOM 1404 N N . ARG A 1 183 ? 17.543 9.417 -29.274 1.00 69.94 183 ARG A N 1
ATOM 1405 C CA . ARG A 1 183 ? 17.404 9.174 -30.726 1.00 69.94 183 ARG A CA 1
ATOM 1406 C C . ARG A 1 183 ? 17.337 10.450 -31.573 1.00 69.94 183 ARG A C 1
ATOM 1408 O O . ARG A 1 183 ? 17.471 10.367 -32.789 1.00 69.94 183 ARG A O 1
ATOM 1415 N N . SER A 1 184 ? 17.061 11.597 -30.954 1.00 66.56 184 SER A N 1
ATOM 1416 C CA . SER A 1 184 ? 16.961 12.893 -31.639 1.00 66.56 184 SER A CA 1
ATOM 1417 C C . SER A 1 184 ? 18.280 13.674 -31.711 1.00 66.56 184 SER A C 1
ATOM 1419 O O . SER A 1 184 ? 18.316 14.722 -32.357 1.00 66.56 184 SER A O 1
ATOM 1421 N N . MET A 1 185 ? 19.330 13.180 -31.045 1.00 59.09 185 MET A N 1
ATOM 1422 C CA . MET A 1 185 ? 20.699 13.715 -31.072 1.00 59.09 185 MET A CA 1
ATOM 1423 C C . MET A 1 185 ? 21.552 12.976 -32.101 1.00 59.09 185 MET A C 1
ATOM 1425 O O . MET A 1 185 ? 22.382 13.657 -32.743 1.00 59.09 185 MET A O 1
#

pLDDT: mean 85.98, std 8.7, range [52.03, 96.25]

Sequence (185 aa):
NTANKGKARDFIIPDKTINPTFYGFKVSLKSGDPVALKSSVSNFDGLSRLADTENCSLPIFSSVDGQFTVGPVVWTFPNTTTSFWFLESVGSIVQTAELSMEIAVVQGTMDCRLEAFKLLGINNLMYEFADETWKGWILGKIVSHALSSMDNNQLISQASADITKSIAEDFGNQWCQQQAAIRSM

Organism: Lygus hesperus (NCBI:txid30085)

Radius of gyration: 20.1 Å; chains: 1; bounding box: 42×31×62 Å

Foldseek 3Di:
DQPQPPDKDKDWAQDQWDWFDFPNFTKIKGAPDPGTFIKMKHQQRDKAFPDDWDWDDDPFKIKIKGKIKTDQMKMKRAQIWIDDDPQIDTFIKIKTWIWIKIWMWMDGNPDTDTPDMDTPDTHPIFIATDDPDPSRVVSRVRCRNRVVPPDPQDPCVVVVVVSRVVVNRVVSVVVNVVVVVVVVD